Protein AF-A0A6I3UYV7-F1 (afdb_monomer_lite)

Sequence (259 aa):
SSFEKYGKNTEAEREAFKERINYVAKAQQTYLDFWSRLALPNVRDRLLKSQNMVPTPVWDNQTYNGSPVGRRGFDSKGNPIAPIRELYGPTWRHHDRDWRMGAMASIFPNPNNDDKVLFMVTDMISPFGISAFTHETTHVNDRMLYFGGHRHRQGTDVEAYAQGMLQTPDSSTTNGEYGALGINMAYHRPNDGNQWYNPDPDKLKTRDDIDRYMRNYNEAMMMLDYAEAEAVLPKVKGDNSKWFKKIDRETRRPMDRNK

Structure (mmCIF, N/CA/C/O backbone):
data_AF-A0A6I3UYV7-F1
#
_entry.id   AF-A0A6I3UYV7-F1
#
loop_
_atom_site.group_PDB
_atom_site.id
_atom_site.type_symbol
_atom_site.label_atom_id
_atom_site.label_alt_id
_atom_site.label_comp_id
_atom_site.label_asym_id
_atom_site.label_entity_id
_atom_site.label_seq_id
_atom_site.pdbx_PDB_ins_code
_atom_site.Cartn_x
_atom_site.Cartn_y
_atom_site.Cartn_z
_atom_site.occupancy
_atom_site.B_iso_or_equiv
_atom_site.auth_seq_id
_atom_site.auth_comp_id
_atom_site.auth_asym_id
_atom_site.auth_atom_id
_atom_site.pdbx_PDB_model_num
ATOM 1 N N . SER A 1 1 ? 9.790 -2.538 -12.931 1.00 91.06 1 SER A N 1
ATOM 2 C CA . SER A 1 1 ? 10.610 -1.313 -12.800 1.00 91.06 1 SER A CA 1
ATOM 3 C C . SER A 1 1 ? 11.931 -1.457 -13.565 1.00 91.06 1 SER A C 1
ATOM 5 O O . SER A 1 1 ? 12.108 -2.452 -14.266 1.00 91.06 1 SER A O 1
ATOM 7 N N . SER A 1 2 ? 12.836 -0.485 -13.469 1.00 94.31 2 SER A N 1
ATOM 8 C CA . SER A 1 2 ? 14.180 -0.490 -14.059 1.00 94.31 2 SER A CA 1
ATOM 9 C C . SER A 1 2 ? 15.164 0.268 -13.160 1.00 94.31 2 SER A C 1
ATOM 11 O O . SER A 1 2 ? 14.760 1.102 -12.350 1.00 94.31 2 SER A O 1
ATOM 13 N N . PHE A 1 3 ? 16.459 -0.027 -13.277 1.00 95.69 3 PHE A N 1
ATOM 14 C CA . PHE A 1 3 ? 17.498 0.647 -12.491 1.00 95.69 3 PHE A CA 1
ATOM 15 C C . PHE A 1 3 ? 17.688 2.106 -12.933 1.00 95.69 3 PHE A C 1
ATOM 17 O O . PHE A 1 3 ? 17.854 3.004 -12.108 1.00 95.69 3 PHE A O 1
ATOM 24 N N . GLU A 1 4 ? 17.583 2.344 -14.238 1.00 93.88 4 GLU A N 1
ATOM 25 C CA . GLU A 1 4 ? 17.734 3.632 -14.912 1.00 93.88 4 GLU A CA 1
ATOM 26 C C . GLU A 1 4 ? 16.707 4.653 -14.415 1.00 93.88 4 GLU A C 1
ATOM 28 O O . GLU A 1 4 ? 17.033 5.827 -14.243 1.00 93.88 4 GLU A O 1
ATOM 33 N N . LYS A 1 5 ? 15.481 4.207 -14.106 1.00 92.94 5 LYS A N 1
ATOM 34 C CA . LYS A 1 5 ? 14.442 5.052 -13.502 1.00 92.94 5 LYS A CA 1
ATOM 35 C C . LYS A 1 5 ? 14.907 5.688 -12.192 1.00 92.94 5 LYS A C 1
ATOM 37 O O . LYS A 1 5 ? 14.620 6.851 -11.926 1.00 92.94 5 LYS A O 1
ATOM 42 N N . TYR A 1 6 ? 15.646 4.930 -11.391 1.00 95.50 6 TYR A N 1
ATOM 43 C CA . TYR A 1 6 ? 16.175 5.367 -10.101 1.00 95.50 6 TYR A CA 1
ATOM 44 C C . TYR A 1 6 ? 17.586 5.961 -10.199 1.00 95.50 6 TYR A C 1
ATOM 46 O O . TYR A 1 6 ? 18.266 6.117 -9.180 1.00 95.50 6 TYR A O 1
ATOM 54 N N . GLY A 1 7 ? 18.046 6.266 -11.417 1.00 93.94 7 GLY A N 1
ATOM 55 C CA . GLY A 1 7 ? 19.372 6.816 -11.676 1.00 93.94 7 GLY A CA 1
ATOM 56 C C . GLY A 1 7 ? 20.516 5.851 -11.360 1.00 93.94 7 GLY A C 1
ATOM 57 O O . GLY A 1 7 ? 21.623 6.308 -11.106 1.00 93.94 7 GLY A O 1
ATOM 58 N N . LYS A 1 8 ? 20.264 4.534 -11.327 1.00 96.06 8 LYS A N 1
ATOM 59 C CA . LYS A 1 8 ? 21.276 3.507 -11.022 1.00 96.06 8 LYS A CA 1
ATOM 60 C C . LYS A 1 8 ? 21.904 3.003 -12.322 1.00 96.06 8 LYS A C 1
ATOM 62 O O . LYS A 1 8 ? 21.490 1.991 -12.891 1.00 96.06 8 LYS A O 1
ATOM 67 N N . ASN A 1 9 ? 22.869 3.762 -12.831 1.00 93.94 9 ASN A N 1
ATOM 68 C CA . ASN A 1 9 ? 23.417 3.572 -14.176 1.00 93.94 9 ASN A CA 1
ATOM 69 C C . ASN A 1 9 ? 24.727 2.774 -14.190 1.00 93.94 9 ASN A C 1
ATOM 71 O O . ASN A 1 9 ? 25.121 2.275 -15.240 1.00 93.94 9 ASN A O 1
ATOM 75 N N . THR A 1 10 ? 25.383 2.623 -13.041 1.00 97.06 10 THR A N 1
ATOM 76 C CA . THR A 1 10 ? 26.602 1.818 -12.888 1.00 97.06 10 THR A CA 1
ATOM 77 C C . THR A 1 10 ? 26.322 0.493 -12.184 1.00 97.06 10 THR A C 1
ATOM 79 O O . THR A 1 10 ? 25.359 0.369 -11.429 1.00 97.06 10 THR A O 1
ATOM 82 N N . GLU A 1 11 ? 27.192 -0.497 -12.382 1.00 97.38 11 GLU A N 1
ATOM 83 C CA . GLU A 1 11 ? 27.065 -1.800 -11.715 1.00 97.38 11 GLU A CA 1
ATOM 84 C C . GLU A 1 11 ? 27.080 -1.667 -10.186 1.00 97.38 11 GLU A C 1
ATOM 86 O O . GLU A 1 11 ? 26.226 -2.224 -9.503 1.00 97.38 11 GLU A O 1
ATOM 91 N N . ALA A 1 12 ? 27.981 -0.842 -9.643 1.00 98.00 12 ALA A N 1
ATOM 92 C CA . ALA A 1 12 ? 28.073 -0.608 -8.203 1.00 98.00 12 ALA A CA 1
ATOM 93 C C . ALA A 1 12 ? 26.783 0.005 -7.623 1.00 98.00 12 ALA A C 1
ATOM 95 O O . ALA A 1 12 ? 26.313 -0.419 -6.568 1.00 98.00 12 ALA A O 1
ATOM 96 N N . GLU A 1 13 ? 26.173 0.970 -8.322 1.00 97.88 13 GLU A N 1
ATOM 97 C CA . GLU A 1 13 ? 24.890 1.556 -7.913 1.00 97.88 13 GLU A CA 1
ATOM 98 C C . GLU A 1 13 ? 23.745 0.540 -7.960 1.00 97.88 13 GLU A C 1
ATOM 100 O O . GLU A 1 13 ? 22.857 0.579 -7.107 1.00 97.88 13 GLU A O 1
ATOM 105 N N . ARG A 1 14 ? 23.750 -0.357 -8.952 1.00 97.81 14 ARG A N 1
ATOM 106 C CA . ARG A 1 14 ? 22.741 -1.412 -9.105 1.00 97.81 14 ARG A CA 1
ATOM 107 C C . ARG A 1 14 ? 22.860 -2.451 -8.003 1.00 97.81 14 ARG A C 1
ATOM 109 O O . ARG A 1 14 ? 21.847 -2.762 -7.380 1.00 97.81 14 ARG A O 1
ATOM 116 N N . GLU A 1 15 ? 24.072 -2.926 -7.719 1.00 98.19 15 GLU A N 1
ATOM 117 C CA . GLU A 1 15 ? 24.328 -3.864 -6.623 1.00 98.19 15 GLU A CA 1
ATOM 118 C C . GLU A 1 15 ? 23.913 -3.277 -5.273 1.00 98.19 15 GLU A C 1
ATOM 120 O O . GLU A 1 15 ? 23.167 -3.918 -4.536 1.00 98.19 15 GLU A O 1
ATOM 125 N N . ALA A 1 16 ? 24.288 -2.027 -4.980 1.00 97.81 16 ALA A N 1
ATOM 126 C CA . ALA A 1 16 ? 23.859 -1.355 -3.754 1.00 97.81 16 ALA A CA 1
ATOM 127 C C . ALA A 1 16 ? 22.325 -1.211 -3.675 1.00 97.81 16 ALA A C 1
ATOM 129 O O . ALA A 1 16 ? 21.723 -1.369 -2.615 1.00 97.81 16 ALA A O 1
ATOM 130 N N . PHE A 1 17 ? 21.658 -0.953 -4.804 1.00 98.00 17 PHE A N 1
ATOM 131 C CA . PHE A 1 17 ? 20.203 -0.797 -4.838 1.00 98.00 17 PHE A CA 1
ATOM 132 C C . PHE A 1 17 ? 19.433 -2.114 -4.642 1.00 98.00 17 PHE A C 1
ATOM 134 O O . PHE A 1 17 ? 18.267 -2.080 -4.238 1.00 98.00 17 PHE A O 1
ATOM 141 N N . LYS A 1 18 ? 20.060 -3.280 -4.861 1.00 97.81 18 LYS A N 1
ATOM 142 C CA . LYS A 1 18 ? 19.415 -4.586 -4.635 1.00 97.81 18 LYS A CA 1
ATOM 143 C C . LYS A 1 18 ? 18.962 -4.784 -3.193 1.00 97.81 18 LYS A C 1
ATOM 145 O O . LYS A 1 18 ? 17.935 -5.422 -2.988 1.00 97.81 18 LYS A O 1
ATOM 150 N N . GLU A 1 19 ? 19.652 -4.212 -2.206 1.00 97.69 19 GLU A N 1
ATOM 151 C CA . GLU A 1 19 ? 19.208 -4.264 -0.806 1.00 97.69 19 GLU A CA 1
ATOM 152 C C . GLU A 1 19 ? 17.809 -3.654 -0.652 1.00 97.69 19 GLU A C 1
ATOM 154 O O . GLU A 1 19 ? 16.911 -4.251 -0.055 1.00 97.69 19 GLU A O 1
ATOM 159 N N . ARG A 1 20 ? 17.584 -2.497 -1.282 1.00 97.12 20 ARG A N 1
ATOM 160 C CA . ARG A 1 20 ? 16.284 -1.832 -1.254 1.00 97.12 20 ARG A CA 1
ATOM 161 C C . ARG A 1 20 ? 15.221 -2.622 -2.021 1.00 97.12 20 ARG A C 1
ATOM 163 O O . ARG A 1 20 ? 14.083 -2.696 -1.557 1.00 97.12 20 ARG A O 1
ATOM 170 N N . ILE A 1 21 ? 15.575 -3.224 -3.158 1.00 97.56 21 ILE A N 1
ATOM 171 C CA . ILE A 1 21 ? 14.672 -4.120 -3.900 1.00 97.56 21 ILE A CA 1
ATOM 172 C C . ILE A 1 21 ? 14.261 -5.303 -3.017 1.00 97.56 21 ILE A C 1
ATOM 174 O O . ILE A 1 21 ? 13.070 -5.585 -2.902 1.00 97.56 21 ILE A O 1
ATOM 178 N N . ASN A 1 22 ? 15.219 -5.946 -2.347 1.00 97.62 22 ASN A N 1
ATOM 179 C CA . ASN A 1 22 ? 14.968 -7.074 -1.454 1.00 97.62 22 ASN A CA 1
ATOM 180 C C . ASN A 1 22 ? 14.079 -6.677 -0.274 1.00 97.62 22 ASN A C 1
ATOM 182 O O . ASN A 1 22 ? 13.156 -7.414 0.061 1.00 97.62 22 ASN A O 1
ATOM 186 N N . TYR A 1 23 ? 14.304 -5.502 0.320 1.00 97.25 23 TYR A N 1
ATOM 187 C CA . TYR A 1 23 ? 13.449 -4.976 1.383 1.00 97.25 23 TYR A CA 1
ATOM 188 C C . TYR A 1 23 ? 11.994 -4.808 0.924 1.00 97.25 23 TYR A C 1
ATOM 190 O O . TYR A 1 23 ? 11.074 -5.281 1.589 1.00 97.25 23 TYR A O 1
ATOM 198 N N . VAL A 1 24 ? 11.773 -4.170 -0.231 1.00 96.88 24 VAL A N 1
ATOM 199 C CA . VAL A 1 24 ? 10.419 -3.946 -0.766 1.00 96.88 24 VAL A CA 1
ATOM 200 C C . VAL A 1 24 ? 9.759 -5.269 -1.141 1.00 96.88 24 VAL A C 1
ATOM 202 O O . VAL A 1 24 ? 8.613 -5.500 -0.765 1.00 96.88 24 VAL A O 1
ATOM 205 N N . ALA A 1 25 ? 10.485 -6.165 -1.813 1.00 95.38 25 ALA A N 1
ATOM 206 C CA . ALA A 1 25 ? 9.990 -7.495 -2.154 1.00 95.38 25 ALA A CA 1
ATOM 207 C C . ALA A 1 25 ? 9.611 -8.291 -0.898 1.00 95.38 25 ALA A C 1
ATOM 209 O O . ALA A 1 25 ? 8.565 -8.940 -0.871 1.00 95.38 25 ALA A O 1
ATOM 210 N N . LYS A 1 26 ? 10.417 -8.200 0.168 1.00 96.81 26 LYS A N 1
ATOM 211 C CA . LYS A 1 26 ? 10.115 -8.859 1.436 1.00 96.81 26 LYS A CA 1
ATOM 212 C C . LYS A 1 26 ? 8.870 -8.275 2.097 1.00 96.81 26 LYS A C 1
ATOM 214 O O . LYS A 1 26 ? 8.031 -9.048 2.537 1.00 96.81 26 LYS A O 1
ATOM 219 N N . ALA A 1 27 ? 8.701 -6.954 2.104 1.00 96.94 27 ALA A N 1
ATOM 220 C CA . ALA A 1 27 ? 7.503 -6.317 2.652 1.00 96.94 27 ALA A CA 1
ATOM 221 C C . ALA A 1 27 ? 6.226 -6.712 1.885 1.00 96.94 27 ALA A C 1
ATOM 223 O O . ALA A 1 27 ? 5.200 -7.026 2.489 1.00 96.94 27 ALA A O 1
ATOM 224 N N . GLN A 1 28 ? 6.296 -6.764 0.549 1.00 94.50 28 GLN A N 1
ATOM 225 C CA . GLN A 1 28 ? 5.195 -7.242 -0.296 1.00 94.50 28 GLN A CA 1
ATOM 226 C C . GLN A 1 28 ? 4.873 -8.718 -0.025 1.00 94.50 28 GLN A C 1
ATOM 228 O O . GLN A 1 28 ? 3.704 -9.078 0.106 1.00 94.50 28 GLN A O 1
ATOM 233 N N . GLN A 1 29 ? 5.897 -9.566 0.113 1.00 93.75 29 GLN A N 1
ATOM 234 C CA . GLN A 1 29 ? 5.724 -10.965 0.503 1.00 93.75 29 GLN A CA 1
ATOM 235 C C . GLN A 1 29 ? 5.070 -11.079 1.884 1.00 93.75 29 GLN A C 1
ATOM 237 O O . GLN A 1 29 ? 4.095 -11.807 2.024 1.00 93.75 29 GLN A O 1
ATOM 242 N N . THR A 1 30 ? 5.559 -10.341 2.882 1.00 96.19 30 THR A N 1
ATOM 243 C CA . THR A 1 30 ? 5.017 -10.349 4.247 1.00 96.19 30 THR A CA 1
ATOM 244 C C . THR A 1 30 ? 3.534 -9.975 4.265 1.00 96.19 30 THR A C 1
ATOM 246 O O . THR A 1 30 ? 2.767 -10.618 4.979 1.00 96.19 30 THR A O 1
ATOM 249 N N . TYR A 1 31 ? 3.101 -9.031 3.424 1.00 94.81 31 TYR A N 1
ATOM 250 C CA . TYR A 1 31 ? 1.682 -8.704 3.251 1.00 94.81 31 TYR A CA 1
ATOM 251 C C . TYR A 1 31 ? 0.857 -9.874 2.700 1.00 94.81 31 TYR A C 1
ATOM 2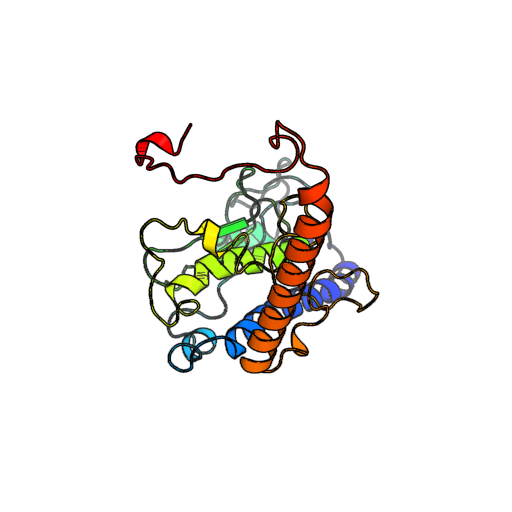53 O O . TYR A 1 31 ? -0.204 -10.195 3.239 1.00 94.81 31 TYR A O 1
ATOM 261 N N . LEU A 1 32 ? 1.336 -10.547 1.651 1.00 91.62 32 LEU A N 1
ATOM 262 C CA . LEU A 1 32 ? 0.644 -11.716 1.099 1.00 91.62 32 LEU A CA 1
ATOM 263 C C . LEU A 1 32 ? 0.625 -12.875 2.109 1.00 91.62 32 LEU A C 1
ATOM 265 O O . LEU A 1 32 ? -0.413 -13.501 2.316 1.00 91.62 32 LEU A O 1
ATOM 269 N N . ASP A 1 33 ? 1.729 -13.111 2.814 1.00 92.31 33 ASP A N 1
ATOM 270 C CA . ASP A 1 33 ? 1.811 -14.115 3.875 1.00 92.31 33 ASP A CA 1
ATOM 271 C C . ASP A 1 33 ? 0.834 -13.796 5.015 1.00 92.31 33 ASP A C 1
ATOM 273 O O . ASP A 1 33 ? 0.159 -14.698 5.516 1.00 92.31 33 ASP A O 1
ATOM 277 N N . PHE A 1 34 ? 0.696 -12.524 5.398 1.00 94.75 34 PHE A N 1
ATOM 278 C CA . PHE A 1 34 ? -0.289 -12.074 6.381 1.00 94.75 34 PHE A CA 1
ATOM 279 C C . PHE A 1 34 ? -1.714 -12.437 5.950 1.00 94.75 34 PHE A C 1
ATOM 281 O O . PHE A 1 34 ? -2.468 -13.049 6.713 1.00 94.75 34 PHE A O 1
ATOM 288 N N . TRP A 1 35 ? -2.065 -12.155 4.695 1.00 91.69 35 TRP A N 1
ATOM 289 C CA . TRP A 1 35 ? -3.360 -12.540 4.140 1.00 91.69 35 TRP A CA 1
ATOM 290 C C . TRP A 1 35 ? -3.551 -14.047 4.040 1.00 91.69 35 TRP A C 1
ATOM 292 O O . TRP A 1 35 ? -4.664 -14.524 4.253 1.00 91.69 35 TRP A O 1
ATOM 302 N N . SER A 1 36 ? -2.494 -14.822 3.798 1.00 89.88 36 SER A N 1
ATOM 303 C CA . SER A 1 36 ? -2.582 -16.285 3.815 1.00 89.88 36 SER A CA 1
ATOM 304 C C . SER A 1 36 ? -3.015 -16.817 5.191 1.00 89.88 36 SER A C 1
ATOM 306 O O . SER A 1 36 ? -3.817 -17.752 5.266 1.00 89.88 36 SER A O 1
ATOM 308 N N . ARG A 1 37 ? -2.554 -16.181 6.281 1.00 92.31 37 ARG A N 1
ATOM 309 C CA . ARG A 1 37 ? -2.927 -16.519 7.665 1.00 92.31 37 ARG A CA 1
ATOM 310 C C . ARG A 1 37 ? -4.380 -16.149 7.960 1.00 92.31 37 ARG A C 1
ATOM 312 O O . ARG A 1 37 ? -5.092 -16.930 8.595 1.00 92.31 37 ARG A O 1
ATOM 319 N N . LEU A 1 38 ? -4.818 -14.988 7.470 1.00 91.81 38 LEU A N 1
ATOM 320 C CA . LEU A 1 38 ? -6.160 -14.449 7.694 1.00 91.81 38 LEU A CA 1
ATOM 321 C C . LEU A 1 38 ? -7.241 -15.131 6.836 1.00 91.81 38 LEU A C 1
ATOM 323 O O . LEU A 1 38 ? -8.370 -15.313 7.295 1.00 91.81 38 LEU A O 1
ATOM 327 N N . ALA A 1 39 ? -6.901 -15.527 5.607 1.00 90.06 39 ALA A N 1
ATOM 328 C CA . ALA A 1 39 ? -7.837 -16.080 4.637 1.00 90.06 39 ALA A CA 1
ATOM 329 C C . ALA A 1 39 ? -8.514 -17.361 5.142 1.00 90.06 39 ALA A C 1
ATOM 331 O O . ALA A 1 39 ? -7.881 -18.242 5.744 1.00 90.06 39 ALA A O 1
ATOM 332 N N . LEU A 1 40 ? -9.810 -17.479 4.834 1.00 91.19 40 LEU A N 1
ATOM 333 C CA . LEU A 1 40 ? -10.601 -18.665 5.145 1.00 91.19 40 LEU A CA 1
ATOM 334 C C . LEU A 1 40 ? -10.069 -19.893 4.381 1.00 91.19 40 LEU A C 1
ATOM 336 O O . LEU A 1 40 ? -9.650 -19.755 3.226 1.00 91.19 40 LEU A O 1
ATOM 340 N N . PRO A 1 41 ? -10.130 -21.107 4.967 1.00 90.50 41 PRO A N 1
ATOM 341 C CA . PRO A 1 41 ? -9.592 -22.315 4.337 1.00 90.50 41 PRO A CA 1
ATOM 342 C C . PRO A 1 41 ? -10.129 -22.587 2.924 1.00 90.50 41 PRO A C 1
ATOM 344 O O . PRO A 1 41 ? -9.389 -23.051 2.066 1.00 90.50 41 PRO A O 1
ATOM 347 N N . ASN A 1 42 ? -11.394 -22.248 2.655 1.00 88.94 42 ASN A N 1
ATOM 348 C CA . ASN A 1 42 ? -12.052 -22.467 1.362 1.00 88.94 42 ASN A CA 1
ATOM 349 C C . ASN A 1 42 ? -11.524 -21.574 0.221 1.00 88.94 42 ASN A C 1
ATOM 351 O O . ASN A 1 42 ? -11.781 -21.869 -0.946 1.00 88.94 42 ASN A O 1
ATOM 355 N N . VAL A 1 43 ? -10.823 -20.478 0.533 1.00 88.00 43 VAL A N 1
ATOM 356 C CA . VAL A 1 43 ? -10.288 -19.534 -0.466 1.00 88.00 43 VAL A CA 1
ATOM 357 C C . VAL A 1 43 ? -8.790 -19.288 -0.346 1.00 88.00 43 VAL A C 1
ATOM 359 O O . VAL A 1 43 ? -8.212 -18.727 -1.272 1.00 88.00 43 VAL A O 1
ATOM 362 N N . ARG A 1 44 ? -8.147 -19.724 0.743 1.00 87.69 44 ARG A N 1
ATOM 363 C CA . ARG A 1 44 ? -6.707 -19.547 0.986 1.00 87.69 44 ARG A CA 1
ATOM 364 C C . ARG A 1 44 ? -5.852 -20.033 -0.181 1.00 87.69 44 ARG A C 1
ATOM 366 O O . ARG A 1 44 ? -4.936 -19.337 -0.604 1.00 87.69 44 ARG A O 1
ATOM 373 N N . ASP A 1 45 ? -6.204 -21.180 -0.751 1.00 84.69 45 ASP A N 1
ATOM 374 C CA . ASP A 1 45 ? -5.499 -21.750 -1.897 1.00 84.69 45 ASP A CA 1
ATOM 375 C C . ASP A 1 45 ? -5.525 -20.849 -3.136 1.00 84.69 45 ASP A C 1
ATOM 377 O O . ASP A 1 45 ? -4.640 -20.975 -3.967 1.00 84.69 45 ASP A O 1
ATOM 381 N N . ARG A 1 46 ? -6.474 -19.915 -3.272 1.00 81.69 46 ARG A N 1
ATOM 382 C CA . ARG A 1 46 ? -6.517 -18.969 -4.404 1.00 81.69 46 ARG A CA 1
ATOM 383 C C . ARG A 1 46 ? -5.406 -17.922 -4.343 1.00 81.69 46 ARG A C 1
ATOM 385 O O . ARG A 1 46 ? -5.084 -17.343 -5.369 1.00 81.69 46 ARG A O 1
ATOM 392 N N . LEU A 1 47 ? -4.844 -17.680 -3.156 1.00 77.88 47 LEU A N 1
ATOM 393 C CA . LEU A 1 47 ? -3.670 -16.825 -2.973 1.00 77.88 47 LEU A CA 1
ATOM 394 C C . LEU A 1 47 ? -2.373 -17.559 -3.349 1.00 77.88 47 LEU A C 1
ATOM 396 O O . LEU A 1 47 ? -1.399 -16.935 -3.747 1.00 77.88 47 LEU A O 1
ATOM 400 N N . LEU A 1 48 ? -2.355 -18.887 -3.187 1.00 68.31 48 LEU A N 1
ATOM 401 C CA . LEU A 1 48 ? -1.158 -19.723 -3.343 1.00 68.31 48 LEU A CA 1
ATOM 402 C C . LEU A 1 48 ? -1.113 -20.473 -4.680 1.00 68.31 48 LEU A C 1
ATOM 404 O O . LEU A 1 48 ? -0.041 -20.838 -5.155 1.00 68.31 48 LEU A O 1
ATOM 408 N N . LYS A 1 49 ? -2.274 -20.741 -5.277 1.00 60.31 49 LYS A N 1
ATOM 409 C CA . LYS A 1 49 ? -2.432 -21.461 -6.537 1.00 60.31 49 LYS A CA 1
ATOM 410 C C . LYS A 1 49 ? -2.871 -20.472 -7.602 1.00 60.31 49 LYS A C 1
ATOM 412 O O . LYS A 1 49 ? -3.901 -19.815 -7.469 1.00 60.31 49 LYS A O 1
ATOM 417 N N . SER A 1 50 ? -2.123 -20.454 -8.698 1.00 56.81 50 SER A N 1
ATOM 418 C CA . SER A 1 50 ? -2.287 -19.596 -9.873 1.00 56.81 50 SER A CA 1
ATOM 419 C C . SER A 1 50 ? -3.562 -19.856 -10.690 1.00 56.81 50 SER A C 1
ATOM 421 O O . SER A 1 50 ? -3.568 -19.608 -11.891 1.00 56.81 50 SER A O 1
ATOM 423 N N . GLN A 1 51 ? -4.649 -20.350 -10.079 1.00 54.94 51 GLN A N 1
ATOM 424 C CA . GLN A 1 51 ? -5.871 -20.703 -10.810 1.00 54.94 51 GLN A CA 1
ATOM 425 C C . GLN A 1 51 ? -6.396 -19.540 -11.651 1.00 54.94 51 GLN A C 1
ATOM 427 O O . GLN A 1 51 ? -6.950 -19.794 -12.711 1.00 54.94 51 GLN A O 1
ATOM 432 N N . ASN A 1 52 ? -6.172 -18.299 -11.204 1.00 58.72 52 ASN A N 1
ATOM 433 C CA . ASN A 1 52 ? -6.353 -17.114 -12.039 1.00 58.72 52 ASN A CA 1
ATOM 434 C C . ASN A 1 52 ? -5.234 -16.072 -11.901 1.00 58.72 52 ASN A C 1
ATOM 436 O O . ASN A 1 52 ? -5.177 -15.215 -12.758 1.00 58.72 52 ASN A O 1
ATOM 440 N N . MET A 1 53 ? -4.371 -16.112 -10.873 1.00 63.84 53 MET A N 1
ATOM 441 C CA . MET A 1 53 ? -3.199 -15.231 -10.705 1.00 63.84 53 MET A CA 1
ATOM 442 C C . MET A 1 53 ? -2.353 -15.680 -9.502 1.00 63.84 53 MET A C 1
ATOM 444 O O . MET A 1 53 ? -2.922 -16.061 -8.489 1.00 63.84 53 MET A O 1
ATOM 448 N N . VAL A 1 54 ? -1.021 -15.639 -9.633 1.00 57.44 54 VAL A N 1
ATOM 449 C CA . VAL A 1 54 ? 0.021 -15.223 -8.661 1.00 57.44 54 VAL A CA 1
ATOM 450 C C . VAL A 1 54 ? 1.377 -15.497 -9.335 1.00 57.44 54 VAL A C 1
ATOM 452 O O . VAL A 1 54 ? 1.571 -16.602 -9.850 1.00 57.44 54 VAL A O 1
ATOM 455 N N . PRO A 1 55 ? 2.320 -14.534 -9.326 1.00 66.56 55 PRO A N 1
ATOM 456 C CA . PRO A 1 55 ? 2.185 -13.185 -8.769 1.00 66.56 55 PRO A CA 1
ATOM 457 C C . PRO A 1 55 ? 1.495 -12.209 -9.739 1.00 66.56 55 PRO A C 1
ATOM 459 O O . PRO A 1 55 ? 1.835 -12.158 -10.921 1.00 66.56 55 PRO A O 1
ATOM 462 N N . THR A 1 56 ? 0.540 -11.422 -9.223 1.00 81.56 56 THR A N 1
ATOM 463 C CA . THR A 1 56 ? -0.050 -10.270 -9.927 1.00 81.56 56 THR A CA 1
ATOM 464 C C . THR A 1 56 ? 1.075 -9.340 -10.376 1.00 81.56 56 THR A C 1
ATOM 466 O O . THR A 1 56 ? 1.874 -8.920 -9.533 1.00 81.56 5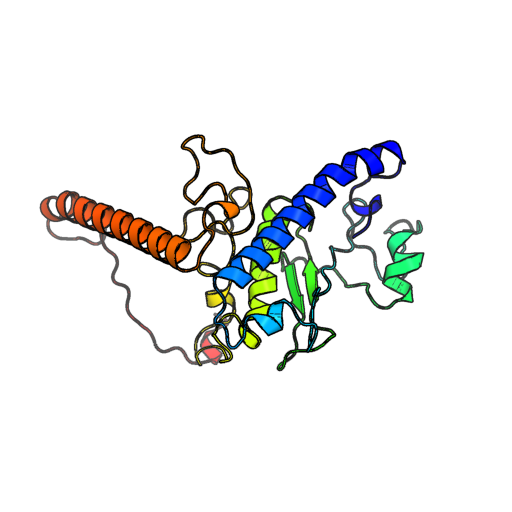6 THR A O 1
ATOM 469 N N . PRO A 1 57 ? 1.178 -9.001 -11.671 1.00 88.50 57 PRO A N 1
ATOM 470 C CA . PRO A 1 57 ? 2.226 -8.110 -12.138 1.00 88.50 57 PRO A CA 1
ATOM 471 C C . PRO A 1 57 ? 2.156 -6.741 -11.452 1.00 88.50 57 PRO A C 1
ATOM 473 O O . PRO A 1 57 ? 1.099 -6.108 -11.412 1.00 88.50 57 PRO A O 1
ATOM 476 N N . VAL A 1 58 ? 3.302 -6.278 -10.950 1.00 92.56 58 VAL A N 1
ATOM 477 C CA . VAL A 1 58 ? 3.470 -4.946 -10.358 1.00 92.56 58 VAL A CA 1
ATOM 478 C C . VAL A 1 58 ? 4.380 -4.128 -11.263 1.00 92.56 58 VAL A C 1
ATOM 480 O O . VAL A 1 58 ? 5.569 -4.424 -11.417 1.00 92.56 58 VAL A O 1
ATOM 483 N N . TRP A 1 59 ? 3.820 -3.096 -11.883 1.00 93.69 59 TRP A N 1
ATOM 484 C CA . TRP A 1 59 ? 4.528 -2.251 -12.833 1.00 93.69 59 TRP A CA 1
ATOM 485 C C . TRP A 1 59 ? 4.758 -0.871 -12.240 1.00 93.69 59 TRP A C 1
ATOM 487 O O . TRP A 1 59 ? 3.833 -0.197 -11.803 1.00 93.69 59 TRP A O 1
ATOM 497 N N . ASP A 1 60 ? 6.017 -0.453 -12.235 1.00 95.25 60 ASP A N 1
ATOM 498 C CA . ASP A 1 60 ? 6.416 0.857 -11.732 1.00 95.25 60 ASP A CA 1
ATOM 499 C C . ASP A 1 60 ? 6.163 1.949 -12.778 1.00 95.25 60 ASP A C 1
ATOM 501 O O . ASP A 1 60 ? 6.091 1.649 -13.972 1.00 95.25 60 ASP A O 1
ATOM 505 N N . ASN A 1 61 ? 6.063 3.206 -12.352 1.00 93.75 61 ASN A N 1
ATOM 506 C CA . ASN A 1 61 ? 5.796 4.305 -13.273 1.00 93.75 61 ASN A CA 1
ATOM 507 C C . ASN A 1 61 ? 6.925 4.478 -14.308 1.00 93.75 61 ASN A C 1
ATOM 509 O O . ASN A 1 61 ? 8.084 4.161 -14.049 1.00 93.75 61 ASN A O 1
ATOM 513 N N . GLN A 1 62 ? 6.597 5.000 -15.492 1.00 92.50 62 GLN A N 1
ATOM 514 C CA . GLN A 1 62 ? 7.547 5.161 -16.602 1.00 92.50 62 GLN A CA 1
ATOM 515 C C . GLN A 1 62 ? 8.175 6.565 -16.633 1.00 92.50 62 GLN A C 1
ATOM 517 O O . GLN A 1 62 ? 8.364 7.156 -17.699 1.00 92.50 62 GLN A O 1
ATOM 522 N N . THR A 1 63 ? 8.474 7.121 -15.454 1.00 92.69 63 THR A N 1
ATOM 523 C CA . THR A 1 63 ? 9.155 8.415 -15.308 1.00 92.69 63 THR A CA 1
ATOM 524 C C . THR A 1 63 ? 10.659 8.195 -15.207 1.00 92.69 63 THR A C 1
ATOM 526 O O . THR A 1 63 ? 11.127 7.519 -14.298 1.00 92.69 63 THR A O 1
ATOM 529 N N . TYR A 1 64 ? 11.423 8.793 -16.117 1.00 92.81 64 TYR A N 1
ATOM 530 C CA . TYR A 1 64 ? 12.884 8.725 -16.144 1.00 92.81 64 TYR A CA 1
ATOM 531 C C . TYR A 1 64 ? 13.431 10.149 -16.113 1.00 92.81 64 TYR A C 1
ATOM 533 O O . TYR A 1 64 ? 12.940 11.020 -16.832 1.00 92.81 64 TYR A O 1
ATOM 541 N N . ASN A 1 65 ? 14.426 10.411 -15.260 1.00 87.38 65 ASN A N 1
ATOM 542 C CA . ASN A 1 65 ? 15.006 11.750 -15.084 1.00 87.38 65 ASN A CA 1
ATOM 543 C C . ASN A 1 65 ? 13.939 12.841 -14.835 1.00 87.38 65 ASN A C 1
ATOM 545 O O . ASN A 1 65 ? 14.000 13.937 -15.390 1.00 87.38 65 ASN A O 1
ATOM 549 N N . GLY A 1 66 ? 12.912 12.512 -14.042 1.00 86.44 66 GLY A N 1
ATOM 550 C CA . GLY A 1 66 ? 11.815 13.420 -13.684 1.00 86.44 66 GLY A CA 1
ATOM 551 C C . GLY A 1 66 ? 10.749 13.640 -14.766 1.00 86.44 66 GLY A C 1
ATOM 552 O O . GLY A 1 66 ? 9.767 14.330 -14.503 1.00 86.44 66 GLY A O 1
ATOM 553 N N . SER A 1 67 ? 10.892 13.043 -15.954 1.00 89.81 67 SER A N 1
ATOM 554 C CA . SER A 1 67 ? 9.940 13.197 -17.063 1.00 89.81 67 SER A CA 1
ATOM 555 C C . SER A 1 67 ? 9.290 11.865 -17.449 1.00 89.81 67 SER A C 1
ATOM 557 O O . SER A 1 67 ? 9.983 10.847 -17.501 1.00 89.81 67 SER A O 1
ATOM 559 N N . PRO A 1 68 ? 7.973 11.826 -17.727 1.00 92.12 68 PRO A N 1
ATOM 560 C CA . PRO A 1 68 ? 7.336 10.628 -18.260 1.00 92.12 68 PRO A CA 1
ATOM 561 C C . PRO A 1 68 ? 7.892 10.321 -19.652 1.00 92.12 68 PRO A C 1
ATOM 563 O O . PRO A 1 68 ? 8.066 11.220 -20.477 1.00 92.12 68 PRO A O 1
ATOM 566 N N . VAL A 1 69 ? 8.163 9.047 -19.916 1.00 94.88 69 VAL A N 1
ATOM 567 C CA . VAL A 1 69 ? 8.696 8.588 -21.198 1.00 94.88 69 VAL A CA 1
ATOM 568 C C . VAL A 1 69 ? 7.641 7.746 -21.894 1.00 94.88 69 VAL A C 1
ATOM 570 O O . VAL A 1 69 ? 7.146 6.761 -21.346 1.00 94.88 69 VAL A O 1
ATOM 573 N N . GLY A 1 70 ? 7.292 8.140 -23.118 1.00 94.44 70 GLY A N 1
ATOM 574 C CA . GLY A 1 70 ? 6.299 7.434 -23.919 1.00 94.44 70 GLY A CA 1
ATOM 575 C C . GLY A 1 70 ? 6.800 6.076 -24.410 1.00 94.44 70 GLY A C 1
ATOM 576 O O . GLY A 1 70 ? 8.000 5.804 -24.458 1.00 94.44 70 GLY A O 1
ATOM 577 N N . ARG A 1 71 ? 5.872 5.238 -24.873 1.00 95.56 71 ARG A N 1
ATOM 578 C CA . ARG A 1 71 ? 6.127 3.846 -25.276 1.00 95.56 71 ARG A CA 1
ATOM 579 C C . ARG A 1 71 ? 7.250 3.640 -26.303 1.00 95.56 71 ARG A C 1
ATOM 581 O O . ARG A 1 71 ? 7.864 2.578 -26.335 1.00 95.56 71 ARG A O 1
ATOM 588 N N . ARG A 1 72 ? 7.528 4.637 -27.152 1.00 94.94 72 ARG A N 1
ATOM 589 C CA . ARG A 1 72 ? 8.635 4.584 -28.129 1.00 94.94 72 ARG A CA 1
ATOM 590 C C . ARG A 1 72 ? 10.023 4.607 -27.470 1.00 94.94 72 ARG A C 1
ATOM 592 O O . ARG A 1 72 ? 11.002 4.291 -28.141 1.00 94.94 72 ARG A O 1
ATOM 599 N N . GLY A 1 73 ? 10.100 4.954 -26.184 1.00 95.25 73 GLY A N 1
ATOM 600 C CA . GLY A 1 73 ? 11.313 4.876 -25.376 1.00 95.25 73 GLY A CA 1
ATOM 601 C C . GLY A 1 73 ? 12.323 5.973 -25.678 1.00 95.25 73 GLY A C 1
ATOM 602 O O . GLY A 1 73 ? 13.514 5.687 -25.740 1.00 95.25 73 GLY A O 1
ATOM 603 N N . PHE A 1 74 ? 11.855 7.203 -25.883 1.00 95.06 74 PHE A N 1
ATOM 604 C CA . PHE A 1 74 ? 12.709 8.379 -26.034 1.00 95.06 74 PHE A CA 1
ATOM 605 C C . PHE A 1 74 ? 12.311 9.445 -25.019 1.00 95.06 74 PHE A C 1
ATOM 607 O O . PHE A 1 74 ? 11.119 9.709 -24.847 1.00 95.06 74 PHE A O 1
ATOM 614 N N . ASP A 1 75 ? 13.299 10.037 -24.352 1.00 91.38 75 ASP A N 1
ATOM 615 C CA . ASP A 1 75 ? 13.078 11.176 -23.463 1.00 91.38 75 ASP A CA 1
ATOM 616 C C . ASP A 1 75 ? 12.699 12.450 -24.249 1.00 91.38 75 ASP A C 1
ATOM 618 O O . ASP A 1 75 ? 12.646 12.467 -25.483 1.00 91.38 75 ASP A O 1
ATOM 622 N N . SER A 1 76 ? 12.448 13.550 -23.534 1.00 87.50 76 SER A N 1
ATOM 623 C CA . SER A 1 76 ? 12.075 14.840 -24.134 1.00 87.50 76 SER A CA 1
ATOM 624 C C . SER A 1 76 ? 13.156 15.462 -25.026 1.00 87.50 76 SER A C 1
ATOM 626 O O . SER A 1 76 ? 12.857 16.378 -25.790 1.00 87.50 76 SER A O 1
ATOM 628 N N . LYS A 1 77 ? 14.399 14.973 -24.955 1.00 90.69 77 LYS A N 1
ATOM 629 C CA . LYS A 1 77 ? 15.536 15.405 -25.778 1.00 90.69 77 LYS A CA 1
ATOM 630 C C . LYS A 1 77 ? 15.815 14.444 -26.939 1.00 90.69 77 LYS A C 1
ATOM 632 O O . LYS A 1 77 ? 16.743 14.681 -27.706 1.00 90.69 77 LYS A O 1
ATOM 637 N N . GLY A 1 78 ? 15.028 13.377 -27.081 1.00 92.38 78 GLY A N 1
ATOM 638 C CA . GLY A 1 78 ? 15.222 12.355 -28.106 1.00 92.38 78 GLY A CA 1
ATOM 639 C C . GLY A 1 78 ? 16.277 11.303 -27.757 1.00 92.38 78 GLY A C 1
ATOM 640 O O . GLY A 1 78 ? 16.637 10.510 -28.626 1.00 92.38 78 GLY A O 1
ATOM 641 N N . ASN A 1 79 ? 16.764 11.247 -26.513 1.00 93.69 79 ASN A N 1
ATOM 642 C CA . ASN A 1 79 ? 17.687 10.194 -26.097 1.00 93.69 79 ASN A CA 1
ATOM 643 C C . ASN A 1 79 ? 16.926 8.887 -25.843 1.00 93.69 79 ASN A C 1
ATOM 645 O O . ASN A 1 79 ? 15.846 8.911 -25.243 1.00 93.69 79 ASN A O 1
ATOM 649 N N . PRO A 1 80 ? 17.473 7.735 -26.259 1.00 94.94 80 PRO A N 1
ATOM 650 C CA . PRO A 1 80 ? 16.848 6.444 -26.018 1.00 94.94 80 PRO A CA 1
ATOM 651 C C . PRO A 1 80 ? 16.865 6.070 -24.528 1.00 94.94 80 PRO A C 1
ATOM 653 O O . PRO A 1 80 ? 17.880 6.201 -23.851 1.00 94.94 80 PRO A O 1
ATOM 656 N N . ILE A 1 81 ? 15.752 5.517 -24.043 1.00 95.81 81 ILE A N 1
ATOM 657 C CA . ILE A 1 81 ? 15.607 4.935 -22.704 1.00 95.81 81 ILE A CA 1
ATOM 658 C C . ILE A 1 81 ? 15.525 3.415 -22.849 1.00 95.81 81 ILE A C 1
ATOM 660 O O . ILE A 1 81 ? 14.481 2.872 -23.228 1.00 95.81 81 ILE A O 1
ATOM 664 N N . ALA A 1 82 ? 16.643 2.737 -22.568 1.00 95.19 82 ALA A N 1
ATOM 665 C CA . ALA A 1 82 ? 16.832 1.308 -22.833 1.00 95.19 82 ALA A CA 1
ATOM 666 C C . ALA A 1 82 ? 15.718 0.415 -22.250 1.00 95.19 82 ALA A C 1
ATOM 668 O O . ALA A 1 82 ? 15.110 -0.320 -23.031 1.00 95.19 82 ALA A O 1
ATOM 669 N N . PRO A 1 83 ? 15.303 0.539 -20.968 1.00 95.38 83 PRO A N 1
ATOM 670 C CA . PRO A 1 83 ? 14.247 -0.320 -20.423 1.00 95.38 83 PRO A CA 1
ATOM 671 C C . PRO A 1 83 ? 12.923 -0.239 -21.189 1.00 95.38 83 PRO A C 1
ATOM 673 O O . PRO A 1 83 ? 12.229 -1.244 -21.353 1.00 95.38 83 PRO A O 1
ATOM 676 N N . ILE A 1 84 ? 12.559 0.945 -21.691 1.00 96.25 84 ILE A N 1
ATOM 677 C CA . ILE A 1 84 ? 11.340 1.096 -22.492 1.00 96.25 84 ILE A CA 1
ATOM 678 C C . ILE A 1 84 ? 11.555 0.561 -23.903 1.00 96.25 84 ILE A C 1
ATOM 680 O O . ILE A 1 84 ? 10.688 -0.145 -24.413 1.00 96.25 84 ILE A O 1
ATOM 684 N N . ARG A 1 85 ? 12.691 0.862 -24.535 1.00 96.38 85 ARG A N 1
ATOM 685 C CA . ARG A 1 85 ? 12.975 0.414 -25.904 1.00 96.38 85 ARG A CA 1
ATOM 686 C C . ARG A 1 85 ? 13.119 -1.096 -26.037 1.00 96.38 85 ARG A C 1
ATOM 688 O O . ARG A 1 85 ? 12.785 -1.627 -27.091 1.00 96.38 85 ARG A O 1
ATOM 695 N N . GLU A 1 86 ? 13.625 -1.755 -25.006 1.00 95.19 86 GLU A N 1
ATOM 696 C CA . GLU A 1 86 ? 14.027 -3.161 -25.065 1.00 95.19 86 GLU A CA 1
ATOM 697 C C . GLU A 1 86 ? 12.997 -4.087 -24.416 1.00 95.19 86 GLU A C 1
ATOM 699 O O . GLU A 1 86 ? 12.816 -5.210 -24.880 1.00 95.19 86 GLU A O 1
ATOM 704 N N . LEU A 1 87 ? 12.270 -3.613 -23.396 1.00 94.50 87 LEU A N 1
ATOM 705 C CA . LEU A 1 87 ? 11.293 -4.421 -22.667 1.00 94.50 87 LEU A CA 1
ATOM 706 C C . LEU A 1 87 ? 9.881 -3.840 -22.764 1.00 94.50 87 LEU A C 1
ATOM 708 O O . LEU A 1 87 ? 9.029 -4.413 -23.443 1.00 94.50 87 LEU A O 1
ATOM 712 N N . TYR A 1 88 ? 9.597 -2.717 -22.100 1.00 94.62 88 TYR A N 1
ATOM 713 C CA . TYR A 1 88 ? 8.209 -2.275 -21.883 1.00 94.62 88 TYR A CA 1
ATOM 714 C C . TYR A 1 88 ? 7.470 -1.909 -23.176 1.00 94.62 88 TYR A C 1
ATOM 716 O O . TYR A 1 88 ? 6.301 -2.258 -23.354 1.00 94.62 88 TYR A O 1
ATOM 724 N N . GLY A 1 89 ? 8.144 -1.220 -24.094 1.00 95.31 89 GLY A N 1
ATOM 725 C CA . GLY A 1 89 ? 7.582 -0.788 -25.368 1.00 95.31 89 GLY A CA 1
ATOM 726 C C . GLY A 1 89 ? 7.237 -1.960 -26.291 1.00 95.31 89 GLY A C 1
ATOM 727 O O . GLY A 1 89 ? 6.059 -2.101 -26.654 1.00 95.31 89 GLY A O 1
ATOM 728 N N . PRO A 1 90 ? 8.214 -2.817 -26.652 1.00 96.12 90 PRO A N 1
ATOM 729 C CA . PRO A 1 90 ? 7.994 -3.966 -27.531 1.00 96.12 90 PRO A CA 1
ATOM 730 C C . PRO A 1 90 ? 7.012 -4.997 -26.971 1.00 96.12 90 PRO A C 1
ATOM 732 O O . PRO A 1 90 ? 6.210 -5.544 -27.722 1.00 96.12 90 PRO A O 1
ATOM 735 N N . THR A 1 91 ? 7.020 -5.223 -25.654 1.00 93.38 91 THR A N 1
ATOM 736 C CA . THR A 1 91 ? 6.148 -6.224 -25.010 1.00 93.38 91 THR A CA 1
ATOM 737 C C . THR A 1 91 ? 4.743 -5.715 -24.688 1.00 93.38 91 THR A C 1
ATOM 739 O O . THR A 1 91 ? 3.960 -6.449 -24.090 1.00 93.38 91 THR A O 1
ATOM 742 N N . TRP A 1 92 ? 4.408 -4.473 -25.068 1.00 90.44 92 TRP A N 1
ATOM 743 C CA . TRP A 1 92 ? 3.125 -3.833 -24.736 1.00 90.44 92 TRP A CA 1
ATOM 744 C C . TRP A 1 92 ? 2.843 -3.775 -23.222 1.00 90.44 92 TRP A C 1
ATOM 746 O O . TRP A 1 92 ? 1.693 -3.771 -22.792 1.00 90.44 92 TRP A O 1
ATOM 756 N N . ARG A 1 93 ? 3.901 -3.715 -22.404 1.00 91.19 93 ARG A N 1
ATOM 757 C CA . ARG A 1 93 ? 3.822 -3.580 -20.938 1.00 91.19 93 ARG A CA 1
ATOM 758 C C . ARG A 1 93 ? 4.078 -2.153 -20.447 1.00 91.19 93 ARG A C 1
ATOM 760 O O . ARG A 1 93 ? 4.085 -1.915 -19.247 1.00 91.19 93 ARG A O 1
ATOM 767 N N . HIS A 1 94 ? 4.319 -1.212 -21.358 1.00 93.94 94 HIS A N 1
ATOM 768 C CA . HIS A 1 94 ? 4.368 0.218 -21.052 1.00 93.94 94 HIS A CA 1
ATOM 769 C C . HIS A 1 94 ? 2.972 0.741 -20.686 1.00 93.94 94 HIS A C 1
ATOM 771 O O . HIS A 1 94 ? 1.984 0.359 -21.314 1.00 93.94 94 HIS A O 1
ATOM 777 N N . HIS A 1 95 ? 2.916 1.638 -19.704 1.00 93.44 95 HIS A N 1
ATOM 778 C CA . HIS A 1 95 ? 1.731 2.411 -19.354 1.00 93.44 95 HIS A CA 1
ATOM 779 C C . HIS A 1 95 ? 2.098 3.884 -19.183 1.00 93.44 95 HIS A C 1
ATOM 781 O O . HIS A 1 95 ? 3.181 4.217 -18.691 1.00 93.44 95 HIS A O 1
ATOM 787 N N . ASP A 1 96 ? 1.190 4.763 -19.602 1.00 91.00 96 ASP A N 1
ATOM 788 C CA . ASP A 1 96 ? 1.347 6.199 -19.407 1.00 91.00 96 ASP A CA 1
ATOM 789 C C . ASP A 1 96 ? 1.121 6.567 -17.940 1.00 91.00 96 ASP A C 1
ATOM 791 O O . ASP A 1 96 ? 0.286 5.987 -17.246 1.00 91.00 96 ASP A O 1
ATOM 795 N N . ARG A 1 97 ? 1.873 7.564 -17.472 1.00 89.56 97 ARG A N 1
ATOM 796 C CA . ARG A 1 97 ? 1.674 8.146 -16.147 1.00 89.56 97 ARG A CA 1
ATOM 797 C C . ARG A 1 97 ? 0.397 8.987 -16.137 1.00 89.56 97 ARG A C 1
ATOM 799 O O . ARG A 1 97 ? 0.298 9.950 -16.897 1.00 89.56 97 ARG A O 1
ATOM 806 N N . ASP A 1 98 ? -0.488 8.722 -15.181 1.00 90.69 98 ASP A N 1
ATOM 807 C CA . ASP A 1 98 ? -1.552 9.649 -14.788 1.00 90.69 98 ASP A CA 1
ATOM 808 C C . ASP A 1 98 ? -1.136 10.422 -13.528 1.00 90.69 98 ASP A C 1
ATOM 810 O O . ASP A 1 98 ? -0.894 9.836 -12.479 1.00 90.69 98 ASP A O 1
ATOM 814 N N . TRP A 1 99 ? -1.034 11.750 -13.614 1.00 88.12 99 TRP A N 1
ATOM 815 C CA . TRP A 1 99 ? -0.622 12.587 -12.480 1.00 88.12 99 TRP A CA 1
ATOM 816 C C . TRP A 1 99 ? -1.692 12.724 -11.389 1.00 88.12 99 TRP A C 1
ATOM 818 O O . TRP A 1 99 ? -1.392 13.226 -10.309 1.00 88.12 99 TRP A O 1
ATOM 828 N N . ARG A 1 100 ? -2.930 12.310 -11.673 1.00 88.31 100 ARG A N 1
ATOM 829 C CA . ARG A 1 100 ? -4.070 12.410 -10.756 1.00 88.31 100 ARG A CA 1
ATOM 830 C C . ARG A 1 100 ? -4.129 11.253 -9.760 1.00 88.31 100 ARG A C 1
ATOM 832 O O . ARG A 1 100 ? -4.936 11.306 -8.839 1.00 88.31 100 ARG A O 1
ATOM 839 N N . MET A 1 101 ? -3.316 10.213 -9.957 1.00 88.38 101 MET A N 1
ATOM 840 C CA . MET A 1 101 ? -3.352 8.973 -9.182 1.00 88.38 101 MET A CA 1
ATOM 841 C C . MET A 1 101 ? -1.948 8.595 -8.695 1.00 88.38 101 MET A C 1
ATOM 843 O O . MET A 1 101 ? -0.958 8.783 -9.403 1.00 88.38 101 MET A O 1
ATOM 847 N N . GLY A 1 102 ? -1.846 8.054 -7.478 1.00 90.69 102 GLY A N 1
ATOM 848 C CA . GLY A 1 102 ? -0.578 7.552 -6.934 1.00 90.69 102 GLY A CA 1
ATOM 849 C C . GLY A 1 102 ? -0.196 6.208 -7.554 1.00 90.69 102 GLY A C 1
ATOM 850 O O . GLY A 1 102 ? 0.851 6.079 -8.197 1.00 90.69 102 GLY A O 1
ATOM 851 N N . ALA A 1 103 ? -1.094 5.237 -7.417 1.00 94.62 103 ALA A N 1
ATOM 852 C CA . ALA A 1 103 ? -1.090 3.936 -8.071 1.00 94.62 103 ALA A CA 1
ATOM 853 C C . ALA A 1 103 ? -2.534 3.577 -8.475 1.00 94.62 103 ALA A C 1
ATOM 855 O O . ALA A 1 103 ? -3.454 4.350 -8.212 1.00 94.62 103 ALA A O 1
ATOM 856 N N . MET A 1 104 ? -2.712 2.469 -9.193 1.00 94.56 104 MET A N 1
ATOM 857 C CA . MET A 1 104 ? -4.024 1.904 -9.495 1.00 94.56 104 MET A CA 1
ATOM 858 C C . MET A 1 104 ? -3.963 0.389 -9.692 1.00 94.56 104 MET A C 1
ATOM 860 O O . MET A 1 104 ? -3.003 -0.155 -10.251 1.00 94.56 104 MET A O 1
ATOM 864 N N . ALA A 1 105 ? -5.051 -0.281 -9.345 1.00 93.12 105 ALA A N 1
ATOM 865 C CA . ALA A 1 105 ? -5.354 -1.633 -9.770 1.00 93.12 105 ALA A CA 1
ATOM 866 C C . ALA A 1 105 ? -6.053 -1.601 -11.141 1.00 93.12 105 ALA A C 1
ATOM 868 O O . ALA A 1 105 ? -7.200 -1.182 -11.284 1.00 93.12 105 ALA A O 1
ATOM 869 N N . SER A 1 106 ? -5.366 -2.063 -12.185 1.00 92.56 106 SER A N 1
ATOM 870 C CA . SER A 1 106 ? -5.984 -2.312 -13.490 1.00 92.56 106 SER A CA 1
ATOM 871 C C . SER A 1 106 ? -6.673 -3.668 -13.426 1.00 92.56 106 SER A C 1
ATOM 873 O O . SER A 1 106 ? -5.997 -4.692 -13.505 1.00 92.56 106 SER A O 1
ATOM 875 N N . ILE A 1 107 ? -7.993 -3.661 -13.235 1.00 89.69 107 ILE A N 1
ATOM 876 C CA . ILE A 1 107 ? -8.784 -4.863 -12.956 1.00 89.69 107 ILE A CA 1
ATOM 877 C C . ILE A 1 107 ? -9.987 -5.026 -13.890 1.00 89.69 107 ILE A C 1
ATOM 879 O O . ILE A 1 107 ? -10.572 -4.050 -14.360 1.00 89.69 107 ILE A O 1
ATOM 883 N N . PHE A 1 108 ? -10.391 -6.273 -14.127 1.00 87.19 108 PHE A N 1
ATOM 884 C CA . PHE A 1 108 ? -11.600 -6.622 -14.883 1.00 87.19 108 PHE A CA 1
ATOM 885 C C . PHE A 1 108 ? -12.814 -6.903 -13.967 1.00 87.19 108 PHE A C 1
ATOM 887 O O . PHE A 1 108 ? -12.664 -7.101 -12.763 1.00 87.19 108 PHE A O 1
ATOM 894 N N . PRO A 1 109 ? -14.058 -6.978 -14.486 1.00 84.75 109 PRO A N 1
ATOM 895 C CA . PRO A 1 109 ? -15.233 -7.300 -13.657 1.00 84.75 109 PRO A CA 1
ATOM 896 C C . PRO A 1 109 ? -15.169 -8.664 -12.945 1.00 84.75 109 PRO A C 1
ATOM 898 O O . PRO A 1 109 ? -15.835 -8.878 -11.926 1.00 84.75 109 PRO A O 1
ATOM 901 N N . ASN A 1 110 ? -14.383 -9.587 -13.501 1.00 85.44 110 ASN A N 1
ATOM 902 C CA . ASN A 1 110 ? -14.046 -10.891 -12.941 1.00 85.44 110 ASN A CA 1
ATOM 903 C C . ASN A 1 110 ? -12.518 -11.007 -12.852 1.00 85.44 110 ASN A C 1
ATOM 905 O O . ASN A 1 110 ? -11.849 -10.397 -13.689 1.00 85.44 110 ASN A O 1
ATOM 909 N N . PRO A 1 111 ? -11.976 -11.802 -11.910 1.00 84.12 111 PRO A N 1
ATOM 910 C CA . PRO A 1 111 ? -10.544 -12.086 -11.850 1.00 84.12 111 PRO A CA 1
ATOM 911 C C . PRO A 1 111 ? -9.994 -12.516 -13.212 1.00 84.12 111 PRO A C 1
ATOM 913 O O . PRO A 1 111 ? -10.593 -13.365 -13.878 1.00 84.12 111 PRO A O 1
ATOM 916 N N . ASN A 1 112 ? -8.886 -11.909 -13.628 1.00 85.75 112 ASN A N 1
ATOM 917 C CA . ASN A 1 112 ? -8.318 -12.092 -14.960 1.00 85.75 112 ASN A CA 1
ATOM 918 C C . ASN A 1 112 ? -6.784 -12.121 -14.907 1.00 85.75 112 ASN A C 1
ATOM 920 O O . ASN A 1 112 ? -6.182 -11.425 -14.097 1.00 85.75 112 ASN A O 1
ATOM 924 N N . ASN A 1 113 ? -6.156 -12.871 -15.815 1.00 82.88 113 ASN A N 1
ATOM 925 C CA . ASN A 1 113 ? -4.696 -12.984 -15.912 1.00 82.88 113 ASN A CA 1
ATOM 926 C C . ASN A 1 113 ? -3.984 -11.654 -16.240 1.00 82.88 113 ASN A C 1
ATOM 928 O O . ASN A 1 113 ? -2.778 -11.544 -16.029 1.00 82.88 113 ASN A O 1
ATOM 932 N N . ASP A 1 114 ? -4.703 -10.665 -16.776 1.00 86.12 114 ASP A N 1
ATOM 933 C CA . ASP A 1 114 ? -4.189 -9.325 -17.071 1.00 86.12 114 ASP A CA 1
ATOM 934 C C . ASP A 1 114 ? -4.462 -8.295 -15.960 1.00 86.12 114 ASP A C 1
ATOM 936 O O . ASP A 1 114 ? -4.082 -7.126 -16.123 1.00 86.12 114 ASP A O 1
ATOM 940 N N . ASP A 1 115 ? -5.093 -8.693 -14.848 1.00 89.00 115 ASP A N 1
ATOM 941 C CA . ASP A 1 115 ? -5.186 -7.846 -13.656 1.00 89.00 115 ASP A CA 1
ATOM 942 C C . ASP A 1 115 ? -3.758 -7.497 -13.173 1.00 89.00 115 ASP A C 1
ATOM 944 O O . ASP A 1 115 ? -2.853 -8.335 -13.175 1.00 89.00 115 ASP A O 1
ATOM 948 N N . LYS A 1 116 ? -3.516 -6.237 -12.799 1.00 91.06 116 LYS A N 1
ATOM 949 C CA . LYS A 1 116 ? -2.167 -5.745 -12.456 1.00 91.06 116 LYS A CA 1
ATOM 950 C C . LYS A 1 116 ? -2.202 -4.511 -11.567 1.00 91.06 116 LYS A C 1
ATOM 952 O O . LYS A 1 116 ? -3.134 -3.714 -11.641 1.00 91.06 116 LYS A O 1
ATOM 957 N N . VAL A 1 117 ? -1.139 -4.322 -10.793 1.00 94.25 117 VAL A N 1
ATOM 958 C CA . VAL A 1 117 ? -0.882 -3.085 -10.045 1.00 94.25 117 VAL A CA 1
ATOM 959 C C . VAL A 1 117 ? 0.001 -2.179 -10.898 1.00 94.25 117 VAL A C 1
ATOM 961 O O . VAL A 1 117 ? 1.076 -2.591 -11.337 1.00 94.25 117 VAL A O 1
ATOM 964 N N . LEU A 1 118 ? -0.447 -0.951 -11.141 1.00 95.88 118 LEU A N 1
ATOM 965 C CA . LEU A 1 118 ? 0.279 0.073 -11.887 1.00 95.88 118 LEU A CA 1
ATOM 966 C C . LEU A 1 118 ? 0.586 1.246 -10.965 1.00 95.88 118 LEU A C 1
ATOM 968 O O . LEU A 1 118 ? -0.315 1.939 -10.507 1.00 95.88 118 LEU A O 1
ATOM 972 N N . PHE A 1 119 ? 1.859 1.521 -10.734 1.00 96.75 119 PHE A N 1
ATOM 973 C CA . PHE A 1 119 ? 2.274 2.774 -10.121 1.00 96.75 119 PHE A CA 1
ATOM 974 C C . PHE A 1 119 ? 2.231 3.888 -11.164 1.00 96.75 119 PHE A C 1
ATOM 976 O O . PHE A 1 119 ? 2.742 3.723 -12.276 1.00 96.75 119 PHE A O 1
ATOM 983 N N . MET A 1 120 ? 1.632 5.020 -10.797 1.00 94.88 120 MET A N 1
ATOM 984 C CA . MET A 1 120 ? 1.396 6.147 -11.697 1.00 94.88 120 MET A CA 1
ATOM 985 C C . MET A 1 120 ? 2.339 7.307 -11.389 1.00 94.88 120 MET A C 1
ATOM 987 O O . MET A 1 120 ? 3.199 7.632 -12.206 1.00 94.88 120 MET A O 1
ATOM 991 N N . VAL A 1 121 ? 2.244 7.886 -10.193 1.00 92.50 121 VAL A N 1
ATOM 992 C CA . VAL A 1 121 ? 3.182 8.918 -9.710 1.00 92.50 121 VAL A CA 1
ATOM 993 C C . VAL A 1 121 ? 4.067 8.387 -8.594 1.00 92.50 121 VAL A C 1
ATOM 995 O O . VAL A 1 121 ? 5.229 8.774 -8.492 1.00 92.50 121 VAL A O 1
ATOM 998 N N . THR A 1 122 ? 3.537 7.493 -7.765 1.00 93.56 122 THR A N 1
ATOM 999 C CA . THR A 1 122 ? 4.277 6.922 -6.645 1.00 93.56 122 THR A CA 1
ATOM 1000 C C . THR A 1 122 ? 5.389 6.017 -7.157 1.00 93.56 122 THR A C 1
ATOM 1002 O O . THR A 1 122 ? 5.222 5.281 -8.128 1.00 93.56 122 THR A O 1
ATOM 1005 N N . ASP A 1 123 ? 6.537 6.042 -6.490 1.00 94.94 123 ASP A N 1
ATOM 1006 C CA . ASP A 1 123 ? 7.605 5.096 -6.774 1.00 94.94 123 ASP A CA 1
ATOM 1007 C C . ASP A 1 123 ? 7.350 3.781 -6.051 1.00 94.94 123 ASP A C 1
ATOM 1009 O O . ASP A 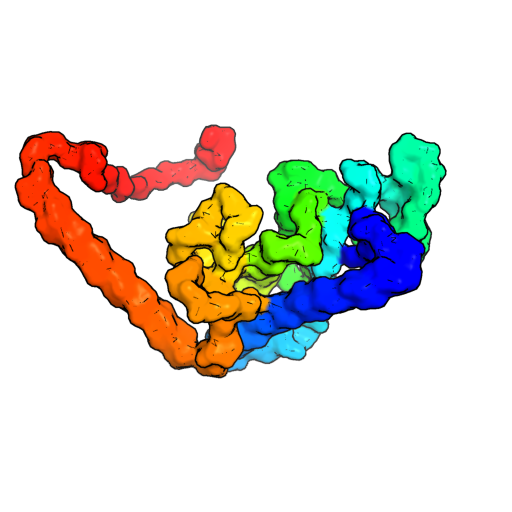1 123 ? 7.269 3.759 -4.821 1.00 94.94 123 ASP A O 1
ATOM 1013 N N . MET A 1 124 ? 7.327 2.678 -6.800 1.00 95.62 124 MET A N 1
ATOM 1014 C CA . MET A 1 124 ? 7.146 1.328 -6.249 1.00 95.62 124 MET A CA 1
ATOM 1015 C C . MET A 1 124 ? 8.122 1.019 -5.106 1.00 95.62 124 MET A C 1
ATOM 1017 O O . MET A 1 124 ? 7.761 0.386 -4.119 1.00 95.62 124 MET A O 1
ATOM 1021 N N . ILE A 1 125 ? 9.367 1.483 -5.233 1.00 96.25 125 ILE A N 1
ATOM 1022 C CA . ILE A 1 125 ? 10.432 1.228 -4.265 1.00 96.25 125 ILE A CA 1
ATOM 1023 C C . ILE A 1 125 ? 10.378 2.168 -3.044 1.00 96.25 125 ILE A C 1
ATOM 1025 O O . ILE A 1 125 ? 11.115 1.958 -2.083 1.00 96.25 125 ILE A O 1
ATOM 1029 N N . SER A 1 126 ? 9.536 3.202 -3.022 1.00 95.12 126 SER A N 1
ATOM 1030 C CA . SER A 1 126 ? 9.444 4.131 -1.879 1.00 95.12 126 SER A CA 1
ATOM 1031 C C . SER A 1 126 ? 8.786 3.483 -0.644 1.00 95.12 126 SER A C 1
ATOM 1033 O O . SER A 1 126 ? 8.139 2.444 -0.781 1.00 95.12 126 SER A O 1
ATOM 1035 N N . PRO A 1 127 ? 8.950 4.035 0.579 1.00 94.12 127 PRO A N 1
ATOM 1036 C CA . PRO A 1 127 ? 8.227 3.548 1.757 1.00 94.12 127 PRO A CA 1
ATOM 1037 C C . PRO A 1 127 ? 6.715 3.550 1.532 1.00 94.12 127 PRO A C 1
ATOM 1039 O O . PRO A 1 127 ? 6.103 2.490 1.631 1.00 94.12 127 PRO A O 1
ATOM 1042 N N . PHE A 1 128 ? 6.145 4.673 1.085 1.00 94.56 128 PHE A N 1
ATOM 1043 C CA . PHE A 1 128 ? 4.736 4.749 0.701 1.00 94.56 128 PHE A CA 1
ATOM 1044 C C . PHE A 1 128 ? 4.366 3.788 -0.442 1.00 94.56 128 PHE A C 1
ATOM 1046 O O . PHE A 1 128 ? 3.259 3.266 -0.470 1.00 94.56 128 PHE A O 1
ATOM 1053 N N . GLY A 1 129 ? 5.295 3.472 -1.349 1.00 95.81 129 GLY A N 1
ATOM 1054 C CA . GLY A 1 129 ? 5.081 2.497 -2.420 1.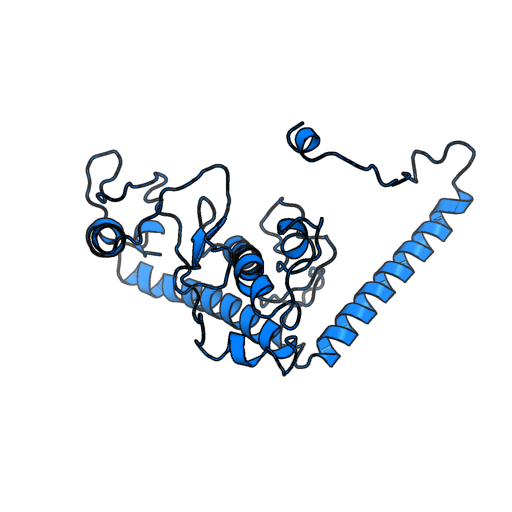00 95.81 129 GLY A CA 1
ATOM 1055 C C . GLY A 1 129 ? 4.687 1.103 -1.922 1.00 95.81 129 GLY A C 1
ATOM 1056 O O . GLY A 1 129 ? 3.871 0.435 -2.553 1.00 95.81 129 GLY A O 1
ATOM 1057 N N . ILE A 1 130 ? 5.183 0.685 -0.753 1.00 96.31 130 ILE A N 1
ATOM 1058 C CA . ILE A 1 130 ? 4.750 -0.561 -0.099 1.00 96.31 130 ILE A CA 1
ATOM 1059 C C . ILE A 1 130 ? 3.285 -0.443 0.345 1.00 96.31 130 ILE A C 1
ATOM 1061 O O . ILE A 1 130 ? 2.492 -1.339 0.068 1.00 96.31 130 ILE A O 1
ATOM 1065 N N . SER A 1 131 ? 2.899 0.669 0.975 1.00 95.50 131 SER A N 1
ATOM 1066 C CA . SER A 1 131 ? 1.515 0.925 1.395 1.00 95.50 131 SER A CA 1
ATOM 1067 C C . SER A 1 131 ? 0.563 0.980 0.200 1.00 95.50 131 SER A C 1
ATOM 1069 O O . SER A 1 131 ? -0.435 0.257 0.186 1.00 95.50 131 SER A O 1
ATOM 1071 N N . ALA A 1 132 ? 0.920 1.728 -0.846 1.00 95.06 132 ALA A N 1
ATOM 1072 C CA . ALA A 1 132 ? 0.176 1.787 -2.100 1.00 95.06 132 ALA A CA 1
ATOM 1073 C C . ALA A 1 132 ? 0.039 0.396 -2.738 1.00 95.06 132 ALA A C 1
ATOM 1075 O O . ALA A 1 132 ? -1.047 0.020 -3.158 1.00 95.06 132 ALA A O 1
ATOM 1076 N N . PHE A 1 133 ? 1.088 -0.434 -2.723 1.00 95.38 133 PHE A N 1
ATOM 1077 C CA . PHE A 1 133 ? 0.965 -1.826 -3.159 1.00 95.38 133 PHE A CA 1
ATOM 1078 C C . PHE A 1 133 ? -0.101 -2.590 -2.360 1.00 95.38 133 PHE A C 1
ATOM 1080 O O . PHE A 1 133 ? -0.906 -3.293 -2.964 1.00 95.38 133 PHE A O 1
ATOM 1087 N N . THR A 1 134 ? -0.150 -2.457 -1.030 1.00 94.88 134 THR A N 1
ATOM 1088 C CA . THR A 1 134 ? -1.183 -3.138 -0.222 1.00 94.88 134 THR A CA 1
ATOM 1089 C C . THR A 1 134 ? -2.596 -2.624 -0.507 1.00 94.88 134 THR A C 1
ATOM 1091 O O . THR A 1 134 ? -3.548 -3.404 -0.494 1.00 94.88 134 THR A O 1
ATOM 1094 N N . HIS A 1 135 ? -2.724 -1.332 -0.811 1.00 94.69 135 HIS A N 1
ATOM 1095 C CA . HIS A 1 135 ? -3.972 -0.712 -1.237 1.00 94.69 135 HIS A CA 1
ATOM 1096 C C . HIS A 1 135 ? -4.437 -1.311 -2.571 1.00 94.69 135 HIS A C 1
ATOM 1098 O O . HIS A 1 135 ? -5.483 -1.950 -2.629 1.00 94.69 135 HIS A O 1
ATOM 1104 N N . GLU A 1 136 ? -3.616 -1.224 -3.620 1.00 94.31 136 GLU A N 1
ATOM 1105 C CA . GLU A 1 136 ? -3.999 -1.726 -4.944 1.00 94.31 136 GLU A CA 1
ATOM 1106 C C . GLU A 1 136 ? -4.193 -3.244 -4.958 1.00 94.31 136 GLU A C 1
ATOM 1108 O O . GLU A 1 136 ? -5.076 -3.773 -5.630 1.00 94.31 136 GLU A O 1
ATOM 1113 N N . THR A 1 137 ? -3.402 -3.974 -4.172 1.00 92.38 137 THR A N 1
ATOM 1114 C CA . THR A 1 137 ? -3.554 -5.428 -4.046 1.00 92.38 137 THR A CA 1
ATOM 1115 C C . THR A 1 137 ? -4.856 -5.801 -3.336 1.00 92.38 137 THR A C 1
ATOM 1117 O O . THR A 1 137 ? -5.393 -6.879 -3.592 1.00 92.38 137 THR A O 1
ATOM 1120 N N . THR A 1 138 ? -5.416 -4.913 -2.508 1.00 92.19 138 THR A N 1
ATOM 1121 C CA . THR A 1 138 ? -6.767 -5.093 -1.963 1.00 92.19 138 THR A CA 1
ATOM 1122 C C . THR A 1 138 ? -7.800 -5.108 -3.080 1.00 92.19 138 THR A C 1
ATOM 1124 O O . THR A 1 138 ? -8.515 -6.100 -3.196 1.00 92.19 138 THR A O 1
ATOM 1127 N N . HIS A 1 139 ? -7.796 -4.108 -3.964 1.00 91.75 139 HIS A N 1
ATOM 1128 C CA . HIS A 1 139 ? -8.694 -4.047 -5.130 1.00 91.75 139 HIS A CA 1
ATOM 1129 C C . HIS A 1 139 ? -8.540 -5.247 -6.076 1.00 91.75 139 HIS A C 1
ATOM 1131 O O . HIS A 1 139 ? -9.479 -5.684 -6.750 1.00 91.75 139 HIS A O 1
ATOM 1137 N N . VAL A 1 140 ? -7.334 -5.815 -6.144 1.00 89.56 140 VAL A N 1
ATOM 1138 C CA . VAL A 1 140 ? -7.095 -7.037 -6.915 1.00 89.56 140 VAL A CA 1
ATOM 1139 C C . VAL A 1 140 ? -7.732 -8.253 -6.233 1.00 89.56 140 VAL A C 1
ATOM 1141 O O . VAL A 1 140 ? -8.471 -8.997 -6.886 1.00 89.56 140 VAL A O 1
ATOM 1144 N N . ASN A 1 141 ? -7.462 -8.454 -4.941 1.00 87.94 141 ASN A N 1
ATOM 11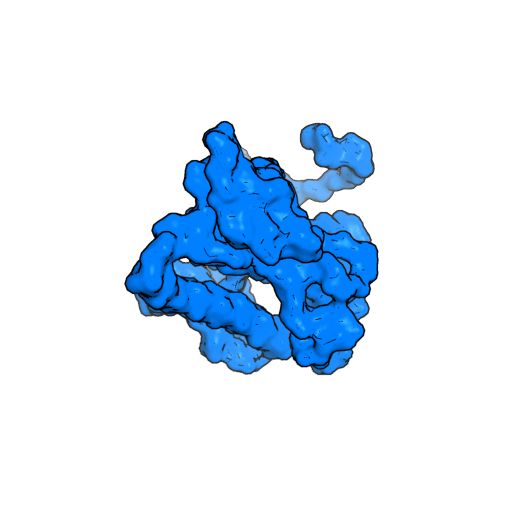45 C CA . ASN A 1 141 ? -7.743 -9.700 -4.223 1.00 87.94 141 ASN A CA 1
ATOM 1146 C C . ASN A 1 141 ? -9.123 -9.762 -3.556 1.00 87.94 141 ASN A C 1
ATOM 1148 O O . ASN A 1 141 ? -9.588 -10.853 -3.201 1.00 87.94 141 ASN A O 1
ATOM 1152 N N . ASP A 1 142 ? -9.799 -8.634 -3.380 1.00 86.00 142 ASP A N 1
ATOM 1153 C CA . ASP A 1 142 ? -11.105 -8.557 -2.731 1.00 86.00 142 ASP A CA 1
ATOM 1154 C C . ASP A 1 142 ? -12.210 -9.318 -3.491 1.00 86.00 142 ASP A C 1
ATOM 1156 O O . ASP A 1 142 ? -13.027 -10.007 -2.878 1.00 86.00 142 ASP A O 1
ATOM 1160 N N . ARG A 1 143 ? -12.140 -9.337 -4.827 1.00 83.44 143 ARG A N 1
ATOM 1161 C CA . ARG A 1 143 ? -12.990 -10.121 -5.739 1.00 83.44 143 ARG A CA 1
ATOM 1162 C C . ARG A 1 143 ? -12.718 -11.626 -5.673 1.00 83.44 143 ARG A C 1
ATOM 1164 O O . ARG A 1 143 ? -13.530 -12.412 -6.161 1.00 83.44 143 ARG A O 1
ATOM 1171 N N . MET A 1 144 ? -11.569 -12.037 -5.131 1.00 80.12 144 MET A N 1
ATOM 1172 C CA . MET A 1 144 ? -11.096 -13.426 -5.165 1.00 80.12 144 MET A CA 1
ATOM 1173 C C . MET A 1 144 ? -11.159 -14.125 -3.811 1.00 80.12 144 MET A C 1
ATOM 1175 O O . MET A 1 144 ? -11.582 -15.288 -3.751 1.00 80.12 144 MET A O 1
ATOM 1179 N N . LEU A 1 145 ? -10.688 -13.463 -2.749 1.00 84.19 145 LEU A N 1
ATOM 1180 C CA . LEU A 1 145 ? -10.364 -14.144 -1.495 1.00 84.19 145 LEU A CA 1
ATOM 1181 C C . LEU A 1 145 ? -10.617 -13.333 -0.215 1.00 84.19 145 LEU A C 1
ATOM 1183 O O . LEU A 1 145 ? -11.020 -13.947 0.773 1.00 84.19 145 LEU A O 1
ATOM 1187 N N . TYR A 1 146 ? -10.437 -12.002 -0.192 1.00 87.50 146 TYR A N 1
ATOM 1188 C CA . TYR A 1 146 ? -10.482 -11.252 1.082 1.00 87.50 146 TYR A CA 1
ATOM 1189 C C . TYR A 1 146 ? -11.864 -11.301 1.748 1.00 87.50 146 TYR A C 1
ATOM 1191 O O . TYR A 1 146 ? -11.954 -11.284 2.973 1.00 87.50 146 TYR A O 1
ATOM 1199 N N . PHE A 1 147 ? -12.934 -11.483 0.969 1.00 89.19 147 PHE A N 1
ATOM 1200 C CA . PHE A 1 147 ? -14.302 -11.639 1.481 1.00 89.19 147 PHE A CA 1
ATOM 1201 C C . PHE A 1 147 ? -14.788 -13.093 1.512 1.00 89.19 147 PHE A C 1
ATOM 1203 O O . PHE A 1 147 ? -15.980 -13.365 1.364 1.00 89.19 147 PHE A O 1
ATOM 1210 N N . GLY A 1 148 ? -13.877 -14.061 1.648 1.00 87.94 148 GLY A N 1
ATOM 1211 C CA . GLY A 1 148 ? -14.250 -15.471 1.811 1.00 87.94 148 GLY A CA 1
ATOM 1212 C C . GLY A 1 148 ? -14.878 -16.117 0.571 1.00 87.94 148 GLY A C 1
ATOM 1213 O O . GLY A 1 148 ? -15.472 -17.190 0.672 1.00 87.94 148 GLY A O 1
ATOM 1214 N N . GLY A 1 149 ? -14.741 -15.478 -0.596 1.00 83.50 149 GLY A N 1
ATOM 1215 C CA . GLY A 1 149 ? -15.310 -15.918 -1.873 1.00 83.50 149 GLY A CA 1
ATOM 1216 C C . GLY A 1 149 ? -16.561 -15.153 -2.313 1.00 83.50 149 GLY A C 1
ATOM 1217 O O . GLY A 1 149 ? -17.099 -15.454 -3.377 1.00 83.50 149 GLY A O 1
ATOM 1218 N N . HIS A 1 150 ? -17.006 -14.169 -1.531 1.00 88.75 150 HIS A N 1
ATOM 1219 C CA . HIS A 1 150 ? -18.078 -13.248 -1.904 1.00 88.75 150 HIS A CA 1
ATOM 1220 C C . HIS A 1 150 ? -17.538 -11.987 -2.593 1.00 88.75 150 HIS A C 1
ATOM 1222 O O . HIS A 1 150 ? -16.337 -11.727 -2.591 1.00 88.75 150 HIS A O 1
ATOM 1228 N N . ARG A 1 151 ? -18.443 -11.203 -3.191 1.00 86.75 151 ARG A N 1
ATOM 1229 C CA . ARG A 1 151 ? -18.140 -9.870 -3.735 1.00 86.75 151 ARG A CA 1
ATOM 1230 C C . ARG A 1 151 ? -18.388 -8.781 -2.695 1.00 86.75 151 ARG A C 1
ATOM 1232 O O . ARG A 1 151 ? -18.969 -9.041 -1.642 1.00 86.75 151 ARG A O 1
ATOM 1239 N N . HIS A 1 152 ? -17.987 -7.559 -3.036 1.00 89.00 152 HIS A N 1
ATOM 1240 C CA . HIS A 1 152 ? -18.289 -6.347 -2.281 1.00 89.00 152 HIS A CA 1
ATOM 1241 C C . HIS A 1 152 ? -19.771 -6.227 -1.934 1.00 89.00 152 HIS A C 1
ATOM 1243 O O . HIS A 1 152 ? -20.658 -6.642 -2.688 1.00 89.00 152 HIS A O 1
ATOM 1249 N N . ARG A 1 153 ? -20.042 -5.579 -0.802 1.00 89.00 153 ARG A N 1
ATOM 1250 C CA . ARG A 1 153 ? -21.401 -5.211 -0.422 1.00 89.00 153 ARG A CA 1
ATOM 1251 C C . ARG A 1 153 ? -21.913 -4.137 -1.379 1.00 89.00 153 ARG A C 1
ATOM 1253 O O . ARG A 1 153 ? -21.272 -3.105 -1.568 1.00 89.00 153 ARG A O 1
ATOM 1260 N N . GLN A 1 154 ? -23.100 -4.351 -1.945 1.00 86.00 154 GLN A N 1
ATOM 1261 C CA . GLN A 1 154 ? -23.732 -3.351 -2.801 1.00 86.00 154 GLN A CA 1
ATOM 1262 C C . GLN A 1 154 ? -23.889 -2.019 -2.053 1.00 86.00 154 GLN A C 1
ATOM 1264 O O . GLN A 1 154 ? -24.381 -1.982 -0.925 1.00 86.00 154 GLN A O 1
ATOM 1269 N N . GLY A 1 155 ? -23.497 -0.928 -2.712 1.00 84.31 155 GLY A N 1
ATOM 1270 C CA . GLY A 1 155 ? -23.590 0.427 -2.169 1.00 84.31 155 GLY A CA 1
ATOM 1271 C C . GLY A 1 155 ? -22.359 0.887 -1.386 1.00 84.31 155 GLY A C 1
ATOM 1272 O O . GLY A 1 155 ? -22.284 2.071 -1.070 1.00 84.31 155 GLY A O 1
ATOM 1273 N N . THR A 1 156 ? -21.391 0.006 -1.124 1.00 86.19 156 THR A N 1
ATOM 1274 C CA . THR A 1 156 ? -20.090 0.375 -0.554 1.00 86.19 156 THR A CA 1
ATOM 1275 C C . THR A 1 156 ? -19.095 0.645 -1.680 1.00 86.19 156 THR A C 1
ATOM 1277 O O . THR A 1 156 ? -19.018 -0.127 -2.635 1.00 86.19 156 THR A O 1
ATOM 1280 N N . ASP A 1 157 ? -18.374 1.761 -1.589 1.00 86.50 157 ASP A N 1
ATOM 1281 C CA . ASP A 1 157 ? -17.309 2.091 -2.535 1.00 86.50 157 ASP A CA 1
ATOM 1282 C C . ASP A 1 157 ? -16.123 1.127 -2.369 1.00 86.50 157 ASP A C 1
ATOM 1284 O O . ASP A 1 157 ? -15.831 0.707 -1.248 1.00 86.50 157 ASP A O 1
ATOM 1288 N N . VAL A 1 158 ? -15.454 0.760 -3.463 1.00 88.12 158 VAL A N 1
ATOM 1289 C CA . VAL A 1 158 ? -14.299 -0.153 -3.413 1.00 88.12 158 VAL A CA 1
ATOM 1290 C C . VAL A 1 158 ? -13.147 0.465 -2.623 1.00 88.12 158 VAL A C 1
ATOM 1292 O O . VAL A 1 158 ? -12.494 -0.230 -1.846 1.00 88.12 158 VAL A O 1
ATOM 1295 N N . GLU A 1 159 ? -12.985 1.788 -2.706 1.00 89.19 159 GLU A N 1
ATOM 1296 C CA . GLU A 1 159 ? -11.960 2.525 -1.965 1.00 89.19 159 GLU A CA 1
ATOM 1297 C C . GLU A 1 159 ? -12.148 2.435 -0.454 1.00 89.19 159 GLU A C 1
ATOM 1299 O O . GLU A 1 159 ? -11.168 2.422 0.283 1.00 89.19 159 GLU A O 1
ATOM 1304 N N . ALA A 1 160 ? -13.386 2.273 0.024 1.00 88.12 160 ALA A N 1
ATOM 1305 C CA . ALA A 1 160 ? -13.648 2.099 1.450 1.00 88.12 160 ALA A CA 1
ATOM 1306 C C . ALA A 1 160 ? -13.078 0.779 1.999 1.00 88.12 160 ALA A C 1
ATOM 1308 O O . ALA A 1 160 ? -12.870 0.664 3.204 1.00 88.12 160 ALA A O 1
ATOM 1309 N N . TYR A 1 161 ? -12.847 -0.225 1.143 1.00 89.00 161 TYR A N 1
ATOM 1310 C CA . TYR A 1 161 ? -12.227 -1.486 1.549 1.00 89.00 161 TYR A CA 1
ATOM 1311 C C . TYR A 1 161 ? -10.708 -1.407 1.605 1.00 89.00 161 TYR A C 1
ATOM 1313 O O . TYR A 1 161 ? -10.105 -1.994 2.502 1.00 89.00 161 TYR A O 1
ATOM 1321 N N . ALA A 1 162 ? -10.088 -0.683 0.679 1.00 89.06 162 ALA A N 1
ATOM 1322 C CA . ALA A 1 162 ? -8.652 -0.470 0.703 1.00 89.06 162 ALA A CA 1
ATOM 1323 C C . ALA A 1 162 ? -8.290 0.601 1.744 1.00 89.06 162 ALA A C 1
ATOM 1325 O O . ALA A 1 162 ? -7.684 0.294 2.777 1.00 89.06 162 ALA A O 1
ATOM 1326 N N . GLN A 1 163 ? -8.722 1.841 1.525 1.00 85.75 163 GLN A N 1
ATOM 1327 C CA . GLN A 1 163 ? -8.374 2.977 2.365 1.00 85.75 163 GLN A CA 1
ATOM 1328 C C . GLN A 1 163 ? -9.147 2.952 3.689 1.00 85.75 163 GLN A C 1
ATOM 1330 O O . GLN A 1 163 ? -10.374 2.988 3.725 1.00 85.75 163 GLN A O 1
ATOM 1335 N N . GLY A 1 164 ? -8.408 2.896 4.800 1.00 72.62 164 GLY A N 1
ATOM 1336 C CA . GLY A 1 164 ? -8.977 2.891 6.152 1.00 72.62 164 GLY A CA 1
ATOM 1337 C C . GLY A 1 164 ? -9.447 1.526 6.666 1.00 72.62 164 GLY A C 1
ATOM 1338 O O . GLY A 1 164 ? -9.962 1.460 7.779 1.00 72.62 164 GLY A O 1
ATOM 1339 N N . MET A 1 165 ? -9.263 0.440 5.901 1.00 84.00 165 MET A N 1
ATOM 1340 C CA . MET A 1 165 ? -9.501 -0.924 6.398 1.00 84.00 165 MET A CA 1
ATOM 1341 C C . MET A 1 165 ? -8.347 -1.887 6.093 1.00 84.00 165 MET A C 1
ATOM 1343 O O . MET A 1 165 ? -7.753 -2.427 7.025 1.00 84.00 165 MET A O 1
ATOM 1347 N N . LEU A 1 166 ? -8.039 -2.139 4.814 1.00 90.69 166 LEU A N 1
ATOM 1348 C CA . LEU A 1 166 ? -7.156 -3.247 4.401 1.00 90.69 166 LEU A CA 1
ATOM 1349 C C . LEU A 1 166 ? -5.807 -2.806 3.800 1.00 90.69 166 LEU A C 1
ATOM 1351 O O . LEU A 1 166 ? -4.966 -3.647 3.467 1.00 90.69 166 LEU A O 1
ATOM 1355 N N . GLN A 1 167 ? -5.572 -1.500 3.696 1.00 93.25 167 GLN A N 1
ATOM 1356 C CA . GLN A 1 167 ? -4.269 -0.913 3.398 1.00 93.25 167 GLN A CA 1
ATOM 1357 C C . GLN A 1 167 ? -3.380 -0.904 4.650 1.00 93.25 167 GLN A C 1
ATOM 1359 O O . GLN A 1 167 ? -3.823 -0.564 5.745 1.00 93.25 167 GLN A O 1
ATOM 1364 N N . THR A 1 168 ? -2.096 -1.228 4.485 1.00 94.38 168 THR A N 1
ATOM 1365 C CA . THR A 1 168 ? -1.094 -1.060 5.546 1.00 94.38 168 THR A CA 1
ATOM 1366 C C . THR A 1 168 ? -0.764 0.426 5.732 1.00 94.38 168 THR A C 1
ATOM 1368 O O . THR A 1 168 ? -0.279 1.038 4.777 1.00 94.38 168 THR A O 1
ATOM 1371 N N . PRO A 1 169 ? -0.939 1.013 6.930 1.00 92.44 169 PRO A N 1
ATOM 1372 C CA . PRO A 1 169 ? -0.613 2.417 7.175 1.00 92.44 169 PRO A CA 1
ATOM 1373 C C . PRO A 1 169 ? 0.887 2.721 7.058 1.00 92.44 169 PRO A C 1
ATOM 1375 O O . PRO A 1 169 ? 1.740 1.996 7.586 1.00 92.44 169 PRO A O 1
ATOM 1378 N N . ASP A 1 170 ? 1.223 3.846 6.431 1.00 91.94 170 ASP A N 1
ATOM 1379 C CA . ASP A 1 170 ? 2.601 4.317 6.294 1.00 91.94 170 ASP A CA 1
ATOM 1380 C C . ASP A 1 170 ? 2.744 5.781 6.696 1.00 91.94 170 ASP A C 1
ATOM 1382 O O . ASP A 1 170 ? 1.946 6.620 6.307 1.00 91.94 170 ASP A O 1
ATOM 1386 N N . SER A 1 171 ? 3.769 6.087 7.489 1.00 89.06 171 SER A N 1
ATOM 1387 C CA . SER A 1 171 ? 3.960 7.418 8.071 1.00 89.06 171 SER A CA 1
ATOM 1388 C C . SER A 1 171 ? 4.639 8.413 7.129 1.00 89.06 171 SER A C 1
ATOM 1390 O O . SER A 1 171 ? 4.819 9.566 7.508 1.00 89.06 171 SER A O 1
ATOM 1392 N N . SER A 1 172 ? 5.079 7.994 5.934 1.00 88.75 172 SER A N 1
ATOM 1393 C CA . SER A 1 172 ? 5.798 8.871 4.994 1.00 88.75 172 SER A CA 1
ATOM 1394 C C . SER A 1 172 ? 4.877 9.711 4.100 1.00 88.75 172 SER A C 1
ATOM 1396 O O . SER A 1 172 ? 5.348 10.422 3.214 1.00 88.75 172 SER A O 1
ATOM 1398 N N . THR A 1 173 ? 3.569 9.644 4.332 1.00 81.94 173 THR A N 1
ATOM 1399 C CA . THR A 1 173 ? 2.514 10.232 3.503 1.00 81.94 173 THR A CA 1
ATOM 1400 C C . THR A 1 173 ? 1.542 11.038 4.359 1.00 81.94 173 THR A C 1
ATOM 1402 O O . THR A 1 173 ? 1.366 10.786 5.550 1.00 81.94 173 THR A O 1
ATOM 1405 N N . THR A 1 174 ? 0.914 12.037 3.741 1.00 76.44 174 THR A N 1
ATOM 1406 C CA . THR A 1 174 ? -0.106 12.890 4.363 1.00 76.44 174 THR A CA 1
ATOM 1407 C C . THR A 1 174 ? -1.526 12.489 3.961 1.00 76.44 174 THR A C 1
ATOM 1409 O O . THR A 1 174 ? -2.456 13.258 4.189 1.00 76.44 174 THR A O 1
ATOM 1412 N N . ASN A 1 175 ? -1.713 11.318 3.344 1.00 73.75 175 ASN A N 1
ATOM 1413 C CA . ASN A 1 175 ? -3.017 10.846 2.859 1.00 73.75 175 ASN A CA 1
ATOM 1414 C C . ASN A 1 175 ? -3.963 10.376 3.987 1.00 73.75 175 ASN A C 1
ATOM 1416 O O . ASN A 1 175 ? -5.074 9.921 3.712 1.00 73.75 175 ASN A O 1
ATOM 1420 N N . GLY A 1 176 ? -3.559 10.535 5.253 1.00 70.19 176 GLY A N 1
ATOM 1421 C CA . GLY A 1 176 ? -4.401 10.336 6.435 1.00 70.19 176 GLY A CA 1
ATOM 1422 C C . GLY A 1 176 ? -4.580 8.879 6.868 1.00 70.19 176 GLY A C 1
ATOM 1423 O O . GLY A 1 176 ? -5.353 8.610 7.781 1.00 70.19 176 GLY A O 1
ATOM 1424 N N . GLU A 1 177 ? -3.875 7.935 6.247 1.00 80.12 177 GLU A N 1
ATOM 1425 C CA . GLU A 1 177 ? -3.869 6.523 6.632 1.00 80.12 177 GLU A CA 1
ATOM 1426 C C . GLU A 1 177 ? -3.094 6.282 7.929 1.00 80.12 177 GLU A C 1
ATOM 1428 O O . GLU A 1 177 ? -3.511 5.467 8.752 1.00 80.12 177 GLU A O 1
ATOM 1433 N N . TYR A 1 178 ? -1.980 6.993 8.139 1.00 85.44 178 TYR A N 1
ATOM 1434 C CA . TYR A 1 178 ? -1.209 6.869 9.369 1.00 85.44 178 TYR A CA 1
ATOM 1435 C C . TYR A 1 178 ? -1.897 7.648 10.479 1.00 85.44 178 TYR A C 1
ATOM 1437 O O . TYR A 1 178 ? -1.969 8.875 10.465 1.00 85.44 178 TYR A O 1
ATOM 1445 N N . GLY A 1 179 ? -2.419 6.897 11.433 1.00 85.88 179 GLY A N 1
ATOM 1446 C CA . GLY A 1 179 ? -3.213 7.395 12.538 1.00 85.88 179 GLY A CA 1
ATOM 1447 C C . GLY A 1 179 ? -4.692 7.079 12.493 1.00 85.88 179 GLY A C 1
ATOM 1448 O O . GLY A 1 179 ? -5.369 7.226 13.508 1.00 85.88 179 GLY A O 1
ATOM 1449 N N . ALA A 1 180 ? -5.176 6.566 11.366 1.00 86.81 180 ALA A N 1
ATOM 1450 C CA . ALA A 1 180 ? -6.478 5.930 11.305 1.00 86.81 180 ALA A CA 1
ATOM 1451 C C . ALA A 1 180 ? -6.444 4.542 11.971 1.00 86.81 180 ALA A C 1
ATOM 1453 O O . ALA A 1 180 ? -5.374 3.965 12.200 1.00 86.81 180 ALA A O 1
ATOM 1454 N N . LEU A 1 181 ? -7.624 3.975 12.237 1.00 87.56 181 LEU A N 1
ATOM 1455 C CA . LEU A 1 181 ? -7.734 2.558 12.579 1.00 87.56 181 LEU A CA 1
ATOM 1456 C C . LEU A 1 181 ? -7.121 1.725 11.448 1.00 87.56 181 LEU A C 1
ATOM 1458 O O . LEU A 1 181 ? -7.480 1.878 10.283 1.00 87.56 181 LEU A O 1
ATOM 1462 N N . GLY A 1 182 ? -6.178 0.857 11.794 1.00 89.81 182 GLY A N 1
ATOM 1463 C CA . GLY A 1 182 ? -5.438 0.076 10.815 1.00 89.81 182 GLY A CA 1
ATOM 1464 C C . GLY A 1 182 ? -4.550 -0.970 11.466 1.00 89.81 182 GLY A C 1
ATOM 1465 O O . GLY A 1 182 ? -4.513 -1.122 12.686 1.00 89.81 182 GLY A O 1
ATOM 1466 N N . ILE A 1 183 ? -3.832 -1.709 10.630 1.00 93.81 183 ILE A N 1
ATOM 1467 C CA . ILE A 1 183 ? -2.921 -2.764 11.058 1.00 93.81 183 ILE A CA 1
ATOM 1468 C C . ILE A 1 183 ? -1.721 -2.793 10.122 1.00 93.81 183 ILE A C 1
ATOM 1470 O O . ILE A 1 183 ? -1.853 -2.639 8.905 1.00 93.81 183 ILE A O 1
ATOM 1474 N N . ASN A 1 184 ? -0.530 -2.978 10.684 1.00 95.38 184 ASN A N 1
ATOM 1475 C CA . ASN A 1 184 ? 0.659 -3.119 9.870 1.00 95.38 184 ASN A CA 1
ATOM 1476 C C . ASN A 1 184 ? 0.779 -4.563 9.377 1.00 95.38 184 ASN A C 1
ATOM 1478 O O . ASN A 1 184 ? 0.977 -5.485 10.169 1.00 95.38 184 ASN A O 1
ATOM 1482 N N . MET A 1 185 ? 0.686 -4.755 8.064 1.00 96.50 185 MET A N 1
ATOM 1483 C CA . MET A 1 185 ? 0.765 -6.078 7.442 1.00 96.50 185 MET A CA 1
ATOM 1484 C C . MET A 1 185 ? 2.037 -6.268 6.612 1.00 96.50 185 MET A C 1
ATOM 1486 O O . MET A 1 185 ? 2.241 -7.359 6.097 1.00 96.50 185 MET A O 1
ATOM 1490 N N . ALA A 1 186 ? 2.890 -5.245 6.471 1.00 96.75 186 ALA A N 1
ATOM 1491 C CA . ALA A 1 186 ? 4.000 -5.273 5.512 1.00 96.75 186 ALA A CA 1
ATOM 1492 C C . ALA A 1 186 ? 5.362 -4.855 6.086 1.00 96.75 186 ALA A C 1
ATOM 1494 O O . ALA A 1 186 ? 6.383 -5.404 5.683 1.00 96.75 186 ALA A O 1
ATOM 1495 N N . TYR A 1 187 ? 5.413 -3.876 6.992 1.00 96.44 187 TYR A N 1
ATOM 1496 C CA . TYR A 1 187 ? 6.677 -3.267 7.410 1.00 96.44 187 TYR A CA 1
ATOM 1497 C C . TYR A 1 187 ? 7.280 -3.955 8.633 1.00 96.44 187 TYR A C 1
ATOM 1499 O O . TYR A 1 187 ? 6.601 -4.110 9.641 1.00 96.44 187 TYR A O 1
ATOM 1507 N N . HIS A 1 188 ? 8.585 -4.222 8.612 1.00 95.38 188 HIS A N 1
ATOM 1508 C CA . HIS A 1 188 ? 9.364 -4.485 9.826 1.00 95.38 188 HIS A CA 1
ATOM 1509 C C . HIS A 1 188 ? 9.952 -3.174 10.339 1.00 95.38 188 HIS A C 1
ATOM 1511 O O . HIS A 1 188 ? 10.796 -2.560 9.682 1.00 95.38 188 HIS A O 1
ATOM 1517 N N . ARG A 1 189 ? 9.478 -2.727 11.501 1.00 92.38 189 ARG A N 1
ATOM 1518 C CA . ARG A 1 189 ? 9.881 -1.477 12.152 1.00 92.38 189 ARG A CA 1
ATOM 1519 C C . ARG A 1 189 ? 10.447 -1.763 13.545 1.00 92.38 189 ARG A C 1
ATOM 1521 O O . ARG A 1 189 ? 10.067 -2.758 14.168 1.00 92.38 189 ARG A O 1
ATOM 1528 N N . PRO A 1 190 ? 11.357 -0.920 14.057 1.00 92.38 190 PRO A N 1
ATOM 1529 C CA . PRO A 1 190 ? 11.792 -1.032 15.441 1.00 92.38 190 PRO A CA 1
ATOM 1530 C C . PRO A 1 190 ? 10.605 -0.824 16.388 1.00 92.38 190 PRO A C 1
ATOM 1532 O O . PRO A 1 190 ? 9.706 -0.028 16.124 1.00 92.38 190 PRO A O 1
ATOM 1535 N N . ASN A 1 191 ? 10.610 -1.544 17.509 1.00 91.69 191 ASN A N 1
ATOM 1536 C CA . ASN A 1 191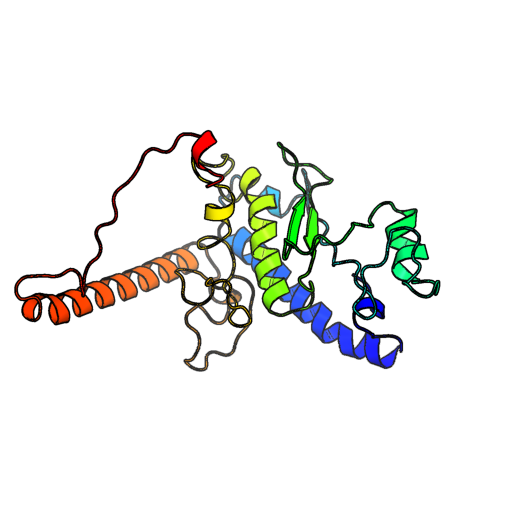 ? 9.651 -1.326 18.588 1.00 91.69 191 ASN A CA 1
ATOM 1537 C C . ASN A 1 191 ? 10.218 -0.302 19.579 1.00 91.69 191 ASN A C 1
ATOM 1539 O O . ASN A 1 191 ? 10.696 -0.668 20.650 1.00 91.69 191 ASN A O 1
ATOM 1543 N N . ASP A 1 192 ? 10.231 0.962 19.172 1.00 91.62 192 ASP A N 1
ATOM 1544 C CA . ASP A 1 192 ? 10.870 2.084 19.871 1.00 91.62 192 ASP A CA 1
ATOM 1545 C C . ASP A 1 192 ? 9.888 2.959 20.672 1.00 91.62 192 ASP A C 1
ATOM 1547 O O . ASP A 1 192 ? 10.271 4.002 21.195 1.00 91.62 192 ASP A O 1
ATOM 1551 N N . GLY A 1 193 ? 8.621 2.545 20.770 1.00 88.06 193 GLY A N 1
ATOM 1552 C CA . GLY A 1 193 ? 7.556 3.301 21.436 1.00 88.06 193 GLY A CA 1
ATOM 1553 C C . GLY A 1 193 ? 6.887 4.370 20.566 1.00 88.06 193 GLY A C 1
ATOM 1554 O O . GLY A 1 193 ? 5.892 4.944 20.995 1.00 88.06 193 GLY A O 1
ATOM 1555 N N . ASN A 1 194 ? 7.361 4.596 19.334 1.00 87.06 194 ASN A N 1
ATOM 1556 C CA . ASN A 1 194 ? 6.778 5.575 18.406 1.00 87.06 194 ASN A CA 1
ATOM 1557 C C . ASN A 1 194 ? 5.836 4.943 17.365 1.00 87.06 194 ASN A C 1
ATOM 1559 O O . ASN A 1 194 ? 5.329 5.627 16.473 1.00 87.06 194 ASN A O 1
ATOM 1563 N N . GLN A 1 195 ? 5.597 3.633 17.455 1.00 88.56 195 GLN A N 1
ATOM 1564 C CA . GLN A 1 195 ? 4.718 2.908 16.540 1.00 88.56 195 GLN A CA 1
ATOM 1565 C C . GLN A 1 195 ? 3.280 2.913 17.059 1.00 88.56 195 GLN A C 1
ATOM 1567 O O . GLN A 1 195 ? 3.033 2.576 18.213 1.00 88.56 195 GLN A O 1
ATOM 1572 N N . TRP A 1 196 ? 2.326 3.262 16.194 1.00 90.19 196 TRP A N 1
ATOM 1573 C CA . TRP A 1 196 ? 0.895 3.227 16.537 1.00 90.19 196 TRP A CA 1
ATOM 1574 C C . TRP A 1 196 ? 0.266 1.858 16.233 1.00 90.19 196 TRP A C 1
ATOM 1576 O O . TRP A 1 196 ? -0.789 1.520 16.760 1.00 90.19 196 TRP A O 1
ATOM 1586 N N . TYR A 1 197 ? 0.942 1.056 15.408 1.00 93.00 197 TYR A N 1
ATOM 1587 C CA . TYR A 1 197 ? 0.522 -0.276 14.970 1.00 93.00 197 TYR A CA 1
ATOM 1588 C C . TYR A 1 197 ? 1.547 -1.331 15.395 1.00 93.00 197 TYR A C 1
ATOM 1590 O O . TYR A 1 197 ? 2.629 -1.006 15.887 1.00 93.00 197 TYR A O 1
ATOM 1598 N N . ASN A 1 198 ? 1.242 -2.612 15.170 1.00 94.94 198 ASN A N 1
ATOM 1599 C CA . ASN A 1 198 ? 2.205 -3.689 15.389 1.00 94.94 198 ASN A CA 1
ATOM 1600 C C . ASN A 1 198 ? 3.509 -3.422 14.595 1.00 94.94 198 ASN A C 1
ATOM 1602 O O . ASN A 1 198 ? 3.463 -3.200 13.387 1.00 94.94 198 ASN A O 1
ATOM 1606 N N . PRO A 1 199 ? 4.694 -3.461 15.228 1.00 95.00 199 PRO A N 1
ATOM 1607 C CA . PRO A 1 199 ? 5.952 -3.127 14.551 1.00 95.00 199 PRO A CA 1
ATOM 1608 C C . PRO A 1 199 ? 6.425 -4.225 13.589 1.00 95.00 199 PRO A C 1
ATOM 1610 O O . PRO A 1 199 ? 7.245 -3.973 12.714 1.00 95.00 199 PRO A O 1
ATOM 1613 N N . ASP A 1 200 ? 5.930 -5.449 13.771 1.00 95.88 200 ASP A N 1
ATOM 1614 C CA . ASP A 1 200 ? 6.380 -6.639 13.057 1.00 95.88 200 ASP A CA 1
ATOM 1615 C C . ASP A 1 200 ? 5.178 -7.567 12.774 1.00 95.88 200 ASP A C 1
ATOM 1617 O O . ASP A 1 200 ? 4.617 -8.142 13.717 1.00 95.88 200 ASP A O 1
ATOM 1621 N N . PRO A 1 201 ? 4.745 -7.698 11.506 1.00 96.69 201 PRO A N 1
ATOM 1622 C CA . PRO A 1 201 ? 3.633 -8.561 11.109 1.00 96.69 201 PRO A CA 1
ATOM 1623 C C . PRO A 1 201 ? 3.903 -10.058 11.313 1.00 96.69 201 PRO A C 1
ATOM 1625 O O . PRO A 1 201 ? 2.951 -10.833 11.428 1.00 96.69 201 PRO A O 1
ATOM 1628 N N . ASP A 1 202 ? 5.167 -10.484 11.388 1.00 96.25 202 ASP A N 1
ATOM 1629 C CA . ASP A 1 202 ? 5.536 -11.900 11.530 1.00 96.25 202 ASP A CA 1
ATOM 1630 C C . ASP A 1 202 ? 5.341 -12.411 12.967 1.00 96.25 202 ASP A C 1
ATOM 1632 O O . ASP A 1 202 ? 5.321 -13.619 13.222 1.00 96.25 202 ASP A O 1
ATOM 1636 N N . LYS A 1 203 ? 5.124 -11.496 13.922 1.00 95.56 203 LYS A N 1
ATOM 1637 C CA . LYS A 1 203 ? 4.732 -11.835 15.298 1.00 95.56 203 LYS A CA 1
ATOM 1638 C C . LYS A 1 203 ? 3.271 -12.267 15.409 1.00 95.56 203 LYS A C 1
ATOM 1640 O O . LYS A 1 203 ? 2.931 -12.964 16.362 1.00 95.56 203 LYS A O 1
ATOM 1645 N N . LEU A 1 204 ? 2.426 -11.895 14.446 1.00 96.56 204 LEU A N 1
ATOM 1646 C CA . LEU A 1 204 ? 1.025 -12.310 14.365 1.00 96.56 204 LEU A CA 1
ATOM 1647 C C . LEU A 1 204 ? 0.932 -13.571 13.490 1.00 96.56 204 LEU A C 1
ATOM 1649 O O . LEU A 1 204 ? 0.688 -13.508 12.283 1.00 96.56 204 LEU A O 1
ATOM 1653 N N . LYS A 1 205 ? 1.216 -14.727 14.102 1.00 95.81 205 LYS A N 1
ATOM 1654 C CA . LYS A 1 205 ? 1.470 -15.996 13.395 1.00 95.81 205 LYS A CA 1
ATOM 1655 C C . LYS A 1 205 ? 0.203 -16.727 12.977 1.00 95.81 205 LYS A C 1
ATOM 1657 O O . LYS A 1 205 ? 0.235 -17.523 12.039 1.00 95.81 205 LYS A O 1
ATOM 1662 N N . THR A 1 206 ? -0.899 -16.478 13.667 1.00 95.62 206 THR A N 1
ATOM 1663 C CA . THR A 1 206 ? -2.173 -17.159 13.449 1.00 95.62 206 THR A CA 1
ATOM 1664 C C . THR A 1 206 ? -3.309 -16.160 13.279 1.00 95.62 206 THR A C 1
ATOM 1666 O O . THR A 1 206 ? -3.193 -14.987 13.632 1.00 95.62 206 THR A O 1
ATOM 1669 N N . ARG A 1 207 ? -4.443 -16.637 12.754 1.00 94.56 207 ARG A N 1
ATOM 1670 C CA . ARG A 1 207 ? -5.675 -15.844 12.715 1.00 94.56 207 ARG A CA 1
ATOM 1671 C C . ARG A 1 207 ? -6.112 -15.410 14.117 1.00 94.56 207 ARG A C 1
ATOM 1673 O O . ARG A 1 207 ? -6.585 -14.290 14.262 1.00 94.56 207 ARG A O 1
ATOM 1680 N N . ASP A 1 208 ? -5.901 -16.256 15.121 1.00 96.69 208 ASP A N 1
ATOM 1681 C CA . ASP A 1 208 ? -6.249 -15.962 16.512 1.00 96.69 208 ASP A CA 1
ATOM 1682 C C . ASP A 1 208 ? -5.334 -14.883 17.109 1.00 96.69 208 ASP A C 1
ATOM 1684 O O . ASP A 1 208 ? -5.809 -14.019 17.840 1.00 96.69 208 ASP A O 1
ATOM 1688 N N . ASP A 1 209 ? -4.044 -14.856 16.747 1.00 97.31 209 ASP A N 1
ATOM 1689 C CA . ASP A 1 209 ? -3.139 -13.766 17.147 1.00 97.31 209 ASP A CA 1
ATOM 1690 C C . ASP A 1 209 ? -3.593 -12.422 16.564 1.00 97.31 209 ASP A C 1
ATOM 1692 O O . ASP A 1 209 ? -3.575 -11.403 17.256 1.00 97.31 209 ASP A O 1
ATOM 1696 N N . ILE A 1 210 ? -4.016 -12.420 15.294 1.00 95.69 210 ILE A N 1
ATOM 1697 C CA . ILE A 1 210 ? -4.527 -11.225 14.609 1.00 95.69 210 ILE A CA 1
ATOM 1698 C C . ILE A 1 210 ? -5.848 -10.768 15.244 1.00 95.69 210 ILE A C 1
ATOM 1700 O O . ILE A 1 210 ? -6.008 -9.585 15.540 1.00 95.69 210 ILE A O 1
ATOM 1704 N N . ASP A 1 211 ? -6.780 -11.693 15.483 1.00 95.81 211 ASP A N 1
ATOM 1705 C CA . ASP A 1 211 ? -8.061 -11.417 16.144 1.00 95.81 211 ASP A CA 1
ATOM 1706 C C . ASP A 1 211 ? -7.842 -10.845 17.551 1.00 95.81 211 ASP A C 1
ATOM 1708 O O . ASP A 1 211 ? -8.377 -9.786 17.875 1.00 95.81 211 ASP A O 1
ATOM 1712 N N . ARG A 1 212 ? -6.969 -11.464 18.354 1.00 97.38 212 ARG A N 1
ATOM 1713 C CA . ARG A 1 212 ? -6.603 -10.964 19.683 1.00 97.38 212 ARG A CA 1
ATOM 1714 C C . ARG A 1 212 ? -5.962 -9.577 19.625 1.00 97.38 212 ARG A C 1
ATOM 1716 O O . ARG A 1 212 ? -6.299 -8.730 20.447 1.00 97.38 212 ARG A O 1
ATOM 1723 N N . TYR A 1 213 ? -5.060 -9.329 18.673 1.00 96.06 213 TYR A N 1
ATOM 1724 C CA . TYR A 1 213 ? -4.460 -8.006 18.481 1.00 96.06 213 TYR A CA 1
ATOM 1725 C C . TYR A 1 213 ? -5.532 -6.948 18.199 1.00 96.06 213 TYR A C 1
ATOM 1727 O O . TYR A 1 213 ? -5.580 -5.931 18.889 1.00 96.06 213 TYR A O 1
ATOM 1735 N N . MET A 1 214 ? -6.432 -7.208 17.245 1.00 94.81 214 MET A N 1
ATOM 1736 C CA . MET A 1 214 ? -7.487 -6.259 16.882 1.00 94.81 214 MET A CA 1
ATOM 1737 C C . MET A 1 214 ? -8.520 -6.067 17.997 1.00 94.81 214 MET A C 1
ATOM 1739 O O . MET A 1 214 ? -9.024 -4.958 18.166 1.00 94.81 214 MET A O 1
ATOM 1743 N N . ARG A 1 215 ? -8.829 -7.105 18.788 1.00 96.25 215 ARG A N 1
ATOM 1744 C CA . ARG A 1 215 ? -9.674 -6.972 19.987 1.00 96.25 215 ARG A CA 1
ATOM 1745 C C . ARG A 1 215 ? -9.038 -6.046 21.008 1.00 96.25 215 ARG A C 1
ATOM 1747 O O . ARG A 1 215 ? -9.655 -5.050 21.358 1.00 96.25 215 ARG A O 1
ATOM 1754 N N . ASN A 1 216 ? -7.795 -6.316 21.403 1.00 95.88 216 ASN A N 1
ATOM 1755 C CA . ASN A 1 216 ? -7.086 -5.489 22.379 1.00 95.88 216 ASN A CA 1
ATOM 1756 C C . ASN A 1 216 ? -6.927 -4.043 21.887 1.00 95.88 216 ASN A C 1
ATOM 1758 O O . ASN A 1 216 ? -7.027 -3.105 22.674 1.00 95.88 216 ASN A O 1
ATOM 1762 N N . TYR A 1 217 ? -6.690 -3.856 20.584 1.00 94.25 217 TYR A N 1
ATOM 1763 C CA . TYR A 1 217 ? -6.608 -2.527 19.990 1.00 94.25 217 TYR A CA 1
ATOM 1764 C C . TYR A 1 217 ? -7.943 -1.778 20.116 1.00 94.25 217 TYR A C 1
ATOM 1766 O O . TYR A 1 217 ? -7.969 -0.652 20.609 1.00 94.25 217 TYR A O 1
ATOM 1774 N N . ASN A 1 218 ? -9.062 -2.417 19.761 1.00 94.19 218 ASN A N 1
ATOM 1775 C CA . ASN A 1 218 ? -10.389 -1.820 19.917 1.00 94.19 218 ASN A CA 1
ATOM 1776 C C . ASN A 1 218 ? -10.767 -1.584 21.388 1.00 94.19 218 ASN A C 1
ATOM 1778 O O . ASN A 1 218 ? -11.339 -0.545 21.697 1.00 94.19 218 ASN A O 1
ATOM 1782 N N . GLU A 1 219 ? -10.428 -2.498 22.299 1.00 96.69 219 GLU A N 1
ATOM 1783 C CA . GLU A 1 219 ? -10.661 -2.334 23.740 1.00 96.69 219 GLU A CA 1
ATOM 1784 C C . GLU A 1 219 ? -9.914 -1.117 24.297 1.00 96.69 219 GLU A C 1
ATOM 1786 O O . GLU A 1 219 ? -10.498 -0.319 25.030 1.00 96.69 219 GLU A O 1
ATOM 1791 N N . ALA A 1 220 ? -8.652 -0.923 23.900 1.00 94.94 220 ALA A N 1
ATOM 1792 C CA . ALA A 1 220 ? -7.885 0.258 24.280 1.00 94.94 220 ALA A CA 1
ATOM 1793 C C . ALA A 1 220 ? -8.529 1.547 23.746 1.00 94.94 220 ALA A C 1
ATOM 1795 O O . ALA A 1 220 ? -8.663 2.514 24.494 1.00 94.94 220 ALA A O 1
ATOM 1796 N N . MET A 1 221 ? -8.982 1.554 22.487 1.00 94.50 221 MET A N 1
ATOM 1797 C CA . MET A 1 221 ? -9.676 2.708 21.904 1.00 94.50 221 MET A CA 1
ATOM 1798 C C . MET A 1 221 ? -10.996 3.012 22.622 1.00 94.50 221 MET A C 1
ATOM 1800 O O . MET A 1 221 ? -11.254 4.168 22.937 1.00 94.50 221 MET A O 1
ATOM 1804 N N . MET A 1 222 ? -11.801 1.995 22.940 1.00 96.50 222 MET A N 1
ATOM 1805 C CA . MET A 1 222 ? -13.054 2.164 23.689 1.00 96.50 222 MET A CA 1
ATOM 1806 C C . MET A 1 222 ? -12.812 2.680 25.110 1.00 96.50 222 MET A C 1
ATOM 1808 O O . MET A 1 222 ? -13.561 3.522 25.595 1.00 96.50 222 MET A O 1
ATOM 1812 N N . MET A 1 223 ? -11.761 2.202 25.780 1.00 97.75 223 MET A N 1
ATOM 1813 C CA . MET A 1 223 ? -11.373 2.700 27.100 1.00 97.75 223 MET A CA 1
ATOM 1814 C C . MET A 1 223 ? -10.968 4.179 27.044 1.00 97.75 223 MET A C 1
ATOM 1816 O O . MET A 1 223 ? -11.358 4.951 27.918 1.00 97.75 223 MET A O 1
ATOM 1820 N N . LEU A 1 224 ? -10.198 4.579 26.026 1.00 96.50 224 LEU A N 1
ATOM 1821 C CA . LEU A 1 224 ? -9.794 5.974 25.834 1.00 96.50 224 LEU A CA 1
ATOM 1822 C C . LEU A 1 224 ? -10.990 6.876 25.508 1.00 96.50 224 LEU A C 1
ATOM 1824 O O . LEU A 1 224 ? -11.101 7.940 26.107 1.00 96.50 224 LEU A O 1
ATOM 1828 N N . ASP A 1 225 ? -11.898 6.434 24.635 1.00 95.69 225 ASP A N 1
ATOM 1829 C CA . ASP A 1 225 ? -13.138 7.153 24.302 1.00 95.69 225 ASP A CA 1
ATOM 1830 C C . ASP A 1 225 ? -14.030 7.336 25.542 1.00 95.69 225 ASP A C 1
ATOM 1832 O O . ASP A 1 225 ? -14.520 8.429 25.828 1.00 95.69 225 ASP A O 1
ATOM 1836 N N . TYR A 1 226 ? -14.161 6.289 26.364 1.00 97.38 226 TYR A N 1
ATOM 1837 C CA . TYR A 1 226 ? -14.880 6.366 27.636 1.00 97.38 226 TYR A CA 1
ATOM 1838 C C . TYR A 1 226 ? -14.235 7.371 28.607 1.00 97.38 226 TYR A C 1
ATOM 1840 O O . TYR A 1 226 ? -14.927 8.220 29.172 1.00 97.38 226 TYR A O 1
ATOM 1848 N N . ALA A 1 227 ? -12.911 7.319 28.777 1.00 98.00 227 ALA A N 1
ATOM 1849 C CA . ALA A 1 227 ? -12.185 8.246 29.646 1.00 98.00 227 ALA A CA 1
ATOM 1850 C C . ALA A 1 227 ? -12.264 9.701 29.144 1.00 98.00 227 ALA A C 1
ATOM 1852 O O . ALA A 1 227 ? -12.394 10.632 29.945 1.00 98.00 227 ALA A O 1
ATOM 1853 N N . GLU A 1 228 ? -12.223 9.913 27.824 1.00 95.50 228 GLU A N 1
ATOM 1854 C CA . GLU A 1 228 ? -12.461 11.222 27.215 1.00 95.50 228 GLU A CA 1
ATOM 1855 C C . GLU A 1 228 ? -13.873 11.715 27.539 1.00 95.50 228 GLU A C 1
ATOM 1857 O O . GLU A 1 228 ? -14.034 12.840 28.019 1.00 95.50 228 GLU A O 1
ATOM 1862 N N . ALA A 1 229 ? -14.893 10.872 27.365 1.00 94.00 229 ALA A N 1
ATOM 1863 C CA . ALA A 1 229 ? -16.270 11.220 27.689 1.00 94.00 229 ALA A CA 1
ATOM 1864 C C . ALA A 1 229 ? -16.435 11.608 29.170 1.00 94.00 229 ALA A C 1
ATOM 1866 O O . ALA A 1 229 ? -17.032 12.648 29.458 1.00 94.00 229 ALA A O 1
ATOM 1867 N N . GLU A 1 230 ? -15.859 10.852 30.111 1.00 96.25 230 GLU A N 1
ATOM 1868 C CA . GLU A 1 230 ? -15.878 11.194 31.544 1.00 96.25 230 GLU A CA 1
ATOM 1869 C C . GLU A 1 230 ? -15.208 12.544 31.839 1.00 96.25 230 GLU A C 1
ATOM 1871 O O . GLU A 1 230 ? -15.680 13.309 32.683 1.00 96.25 230 GLU A O 1
ATOM 1876 N N . ALA A 1 231 ? -14.134 12.878 31.121 1.00 94.00 231 ALA A N 1
ATOM 1877 C CA . ALA A 1 231 ? -13.433 14.147 31.284 1.00 94.00 231 ALA A CA 1
ATOM 1878 C C . ALA A 1 231 ? -14.159 15.336 30.625 1.00 94.00 231 ALA A C 1
ATOM 1880 O O . ALA A 1 231 ? -14.022 16.480 31.083 1.00 94.00 231 ALA A O 1
ATOM 1881 N N . VAL A 1 232 ? -14.890 15.092 29.534 1.00 93.12 232 VAL A N 1
ATOM 1882 C CA . VAL A 1 232 ? -15.560 16.117 28.723 1.00 93.12 232 VAL A CA 1
ATOM 1883 C C . VAL A 1 232 ? -16.955 16.429 29.248 1.00 93.12 232 VAL A C 1
ATOM 1885 O O . VAL A 1 232 ? -17.276 17.606 29.418 1.00 93.12 232 VAL A O 1
ATOM 1888 N N . LEU A 1 233 ? -17.778 15.417 29.541 1.00 93.38 233 LEU A N 1
ATOM 1889 C CA . LEU A 1 233 ? -19.193 15.589 29.896 1.00 93.38 233 LEU A CA 1
ATOM 1890 C C . LEU A 1 233 ? -19.428 16.606 31.034 1.00 93.38 233 LEU A C 1
ATOM 1892 O O . LEU A 1 233 ? -20.280 17.478 30.855 1.00 93.38 233 LEU A O 1
ATOM 1896 N N . PRO A 1 234 ? -18.658 16.622 32.145 1.00 93.88 234 PRO A N 1
ATOM 1897 C CA . PRO A 1 234 ? -18.834 17.618 33.210 1.00 93.88 234 PRO A CA 1
ATOM 1898 C C . PRO A 1 234 ? -18.512 19.063 32.790 1.00 93.88 234 PRO A C 1
ATOM 1900 O O . PRO A 1 234 ? -18.945 20.019 33.439 1.00 93.88 234 PRO A O 1
ATOM 1903 N N . LYS A 1 235 ? -17.722 19.243 31.724 1.00 90.50 235 LYS A N 1
ATOM 1904 C CA . LYS A 1 235 ? -17.327 20.556 31.187 1.00 90.50 235 LYS A CA 1
ATOM 1905 C C . LYS A 1 235 ? -18.348 21.106 30.194 1.00 90.50 235 LYS A C 1
ATOM 1907 O O . LYS A 1 235 ? -18.303 22.297 29.878 1.00 90.50 235 LYS A O 1
ATOM 1912 N N . VAL A 1 236 ? -19.263 20.273 29.703 1.00 90.62 236 VAL A N 1
ATOM 1913 C CA . VAL A 1 236 ? -20.309 20.694 28.773 1.00 90.62 236 VAL A CA 1
ATOM 1914 C C . VAL A 1 236 ? -21.377 21.473 29.535 1.00 90.62 236 VAL A C 1
ATOM 1916 O O . VAL A 1 236 ? -22.131 20.922 30.331 1.00 90.62 236 VAL A O 1
ATOM 1919 N N . LYS A 1 237 ? -21.449 22.783 29.286 1.00 85.38 237 LYS A N 1
ATOM 1920 C CA . LYS A 1 237 ? -22.481 23.671 29.832 1.00 85.38 237 LYS A CA 1
ATOM 1921 C C . LYS A 1 237 ? -23.157 24.408 28.680 1.00 85.38 237 LYS A C 1
ATOM 1923 O O . LYS A 1 237 ? -22.546 25.281 28.071 1.00 85.38 237 LYS A O 1
ATOM 1928 N N . GLY A 1 238 ? -24.411 24.066 28.390 1.00 86.06 238 GLY A N 1
ATOM 1929 C CA . GLY A 1 238 ? -25.153 24.653 27.272 1.00 86.06 238 GLY A CA 1
ATOM 1930 C C . GLY A 1 238 ? -24.720 24.075 25.923 1.00 86.06 238 GLY A C 1
ATOM 1931 O O . GLY A 1 238 ? -24.847 22.873 25.710 1.00 86.06 238 GLY A O 1
ATOM 1932 N N . ASP A 1 239 ? -24.241 24.927 25.012 1.00 87.19 239 ASP A N 1
ATOM 1933 C CA . ASP A 1 239 ? -23.830 24.516 23.664 1.00 87.19 239 ASP A CA 1
ATOM 1934 C C . ASP A 1 239 ? -22.642 23.536 23.699 1.00 87.19 239 ASP A C 1
ATOM 1936 O O . ASP A 1 239 ? -21.563 23.839 24.214 1.00 87.19 239 ASP A O 1
ATOM 1940 N N . ASN A 1 240 ? -22.843 22.353 23.119 1.00 88.69 240 ASN A N 1
ATOM 1941 C CA . ASN A 1 240 ? -21.869 21.271 23.059 1.00 88.69 240 ASN A CA 1
ATOM 1942 C C . ASN A 1 240 ? -21.171 21.155 21.691 1.00 88.69 240 ASN A C 1
ATOM 1944 O O . ASN A 1 240 ? -20.344 20.262 21.506 1.00 88.69 240 ASN A O 1
ATOM 1948 N N . SER A 1 241 ? -21.450 22.067 20.753 1.00 89.50 241 SER A N 1
ATOM 1949 C CA . SER A 1 241 ? -20.949 22.040 19.371 1.00 89.50 241 SER A CA 1
ATOM 1950 C C . SER A 1 241 ? -19.421 22.098 19.244 1.00 89.50 241 SER A C 1
ATOM 1952 O O . SER A 1 241 ? -18.870 21.718 18.202 1.00 89.50 241 SER A O 1
ATOM 1954 N N . LYS A 1 242 ? -18.738 22.570 20.296 1.00 87.50 242 LYS A N 1
ATOM 1955 C CA . LYS A 1 242 ? -17.272 22.569 20.431 1.00 87.50 242 LYS A CA 1
ATOM 1956 C C . LYS A 1 242 ? -16.689 21.179 20.688 1.00 87.50 242 LYS A C 1
ATOM 1958 O O . LYS A 1 242 ? -15.540 20.955 20.334 1.00 87.50 242 LYS A O 1
ATOM 1963 N N . TRP A 1 243 ? -17.463 20.288 21.303 1.00 89.69 243 TRP A N 1
ATOM 1964 C CA . TRP A 1 243 ? -17.020 18.960 21.731 1.00 89.69 243 TRP A CA 1
ATOM 1965 C C . TRP A 1 243 ? -17.553 17.862 20.818 1.00 89.69 243 TRP A C 1
ATOM 1967 O O . TRP A 1 243 ? -16.814 16.965 20.439 1.00 89.69 243 TRP A O 1
ATOM 1977 N N . PHE A 1 244 ? -18.823 17.954 20.424 1.00 91.31 244 PHE A N 1
ATOM 1978 C CA . PHE A 1 244 ? -19.499 16.884 19.701 1.00 91.31 244 PHE A CA 1
ATOM 1979 C C . PHE A 1 244 ? -20.030 17.356 18.353 1.00 91.31 244 PHE A C 1
ATOM 1981 O O . PHE A 1 244 ? -20.524 18.476 18.197 1.00 91.31 244 PHE A O 1
ATOM 1988 N N . LYS A 1 245 ? -19.961 16.458 17.369 1.00 93.94 245 LYS A N 1
ATOM 1989 C CA . LYS A 1 245 ? -20.625 16.591 16.072 1.00 93.94 245 LYS A CA 1
ATOM 1990 C C . LYS A 1 245 ? -21.634 15.462 15.927 1.00 93.94 245 LYS A C 1
ATOM 1992 O O . LYS A 1 245 ? -21.374 14.336 16.339 1.00 93.94 245 LYS A O 1
ATOM 1997 N N . LYS A 1 246 ? -22.785 15.762 15.328 1.00 91.88 246 LYS A N 1
ATOM 1998 C CA . LYS A 1 246 ? -23.773 14.745 14.970 1.00 91.88 246 LYS A CA 1
ATOM 1999 C C . LYS A 1 246 ? -23.462 14.231 13.569 1.00 91.88 246 LYS A C 1
ATOM 2001 O O . LYS A 1 246 ? -23.379 15.024 12.635 1.00 91.88 246 LYS A O 1
ATOM 2006 N N . ILE A 1 247 ? -23.319 12.919 13.437 1.00 92.94 247 ILE A N 1
ATOM 2007 C CA . ILE A 1 247 ? -23.216 12.242 12.145 1.00 92.94 247 ILE A CA 1
ATOM 2008 C C . ILE A 1 247 ? -24.580 11.615 11.858 1.00 92.94 247 ILE A C 1
ATOM 2010 O O . ILE A 1 247 ? -25.051 10.783 12.629 1.00 92.94 247 ILE A O 1
ATOM 2014 N N . ASP A 1 248 ? -25.211 12.022 10.759 1.00 92.00 248 ASP A N 1
ATOM 2015 C CA . ASP A 1 248 ? -26.450 11.433 10.247 1.00 92.00 248 ASP A CA 1
ATOM 2016 C C . ASP A 1 248 ? -26.212 10.859 8.849 1.00 92.00 248 ASP A C 1
ATOM 2018 O O . ASP A 1 248 ? -25.361 11.332 8.092 1.00 92.00 248 ASP A O 1
ATOM 2022 N N . ARG A 1 249 ? -26.992 9.837 8.487 1.00 88.69 249 ARG A N 1
ATOM 2023 C CA . ARG A 1 249 ? -26.994 9.305 7.121 1.00 88.69 249 ARG A CA 1
ATOM 2024 C C . ARG A 1 249 ? -27.847 10.184 6.209 1.00 88.69 249 ARG A C 1
ATOM 2026 O O . ARG A 1 249 ? -28.971 10.539 6.556 1.00 88.69 249 ARG A O 1
ATOM 2033 N N . GLU A 1 250 ? -27.362 10.424 5.001 1.00 86.69 250 GLU A N 1
ATOM 2034 C CA . GLU A 1 250 ? -28.110 11.081 3.932 1.00 86.69 250 GLU A CA 1
ATOM 2035 C C . GLU A 1 250 ? -28.181 10.144 2.721 1.00 86.69 250 GLU A C 1
ATOM 2037 O O . GLU A 1 250 ? -27.174 9.567 2.307 1.00 86.69 250 GLU A O 1
ATOM 2042 N N . THR A 1 251 ? -29.374 9.962 2.149 1.00 83.75 251 THR A N 1
ATOM 2043 C CA . THR A 1 251 ? -29.519 9.159 0.926 1.00 83.75 251 THR A CA 1
ATOM 2044 C C . THR A 1 251 ? -29.207 10.035 -0.278 1.00 83.75 251 THR A C 1
ATOM 2046 O O . THR A 1 251 ? -29.965 10.952 -0.584 1.00 83.75 251 THR A O 1
ATOM 2049 N N . ARG A 1 252 ? -28.107 9.738 -0.974 1.00 76.12 252 ARG A N 1
ATOM 2050 C CA . ARG A 1 252 ? -27.686 10.450 -2.187 1.00 76.12 252 ARG A CA 1
ATOM 2051 C C . ARG A 1 252 ? -28.001 9.637 -3.434 1.00 76.12 252 ARG A C 1
ATOM 2053 O O . ARG A 1 252 ? -27.842 8.415 -3.441 1.00 76.12 252 ARG A O 1
ATOM 2060 N N . ARG A 1 253 ? -28.441 10.302 -4.503 1.00 76.25 253 ARG A N 1
ATOM 2061 C CA . ARG A 1 253 ? -28.646 9.659 -5.808 1.00 76.25 253 ARG A CA 1
ATOM 2062 C C . ARG A 1 253 ? -27.309 9.599 -6.555 1.00 76.25 253 ARG A C 1
ATOM 2064 O O . ARG A 1 253 ? -26.427 10.409 -6.287 1.00 76.25 253 ARG A O 1
ATOM 2071 N N . PRO A 1 254 ? -27.130 8.684 -7.525 1.00 67.31 254 PRO A N 1
ATOM 2072 C CA . PRO A 1 254 ? -25.875 8.575 -8.276 1.00 67.31 254 PRO A CA 1
ATOM 2073 C C . PRO A 1 254 ? -25.406 9.889 -8.927 1.00 67.31 254 PRO A C 1
ATOM 2075 O O . PRO A 1 254 ? -24.207 10.123 -9.021 1.00 67.31 254 PRO A O 1
ATOM 2078 N N . MET A 1 255 ? -26.340 10.769 -9.313 1.00 65.00 255 MET A N 1
ATOM 2079 C CA . MET A 1 255 ? -26.044 12.090 -9.892 1.00 65.00 255 MET A CA 1
ATOM 2080 C C . MET A 1 255 ? -25.407 13.077 -8.898 1.00 65.00 255 MET A C 1
ATOM 2082 O O . MET A 1 255 ? -24.842 14.081 -9.319 1.00 65.00 255 MET A O 1
ATOM 2086 N N . ASP A 1 256 ? -25.470 12.794 -7.596 1.00 63.31 256 ASP A N 1
ATOM 2087 C CA . ASP A 1 256 ? -24.958 13.664 -6.535 1.00 63.31 256 ASP A CA 1
ATOM 2088 C C . ASP A 1 256 ? -23.486 13.355 -6.176 1.00 63.31 256 ASP A C 1
ATOM 2090 O O . ASP A 1 256 ? -22.921 14.020 -5.314 1.00 63.31 256 ASP A O 1
ATOM 2094 N N . ARG A 1 257 ? -22.850 12.350 -6.809 1.00 54.72 257 ARG A N 1
ATOM 2095 C CA . ARG A 1 257 ? -21.466 11.917 -6.501 1.00 54.72 257 ARG A CA 1
ATOM 2096 C C . ARG A 1 257 ? -20.360 12.843 -7.039 1.00 54.72 257 ARG A C 1
ATOM 2098 O O . ARG A 1 257 ? -19.235 12.729 -6.576 1.00 54.72 257 ARG A O 1
ATOM 2105 N N . ASN A 1 258 ? -20.673 13.746 -7.976 1.00 41.22 258 ASN A N 1
ATOM 2106 C CA . ASN A 1 258 ? -19.706 14.638 -8.646 1.00 41.22 258 ASN A CA 1
ATOM 2107 C C . ASN A 1 258 ? -19.870 16.126 -8.266 1.00 41.22 258 ASN A C 1
ATOM 2109 O O . ASN A 1 258 ? -19.570 16.999 -9.082 1.00 41.22 258 ASN A O 1
ATOM 2113 N N . LYS A 1 259 ? -20.396 16.427 -7.074 1.00 37.91 259 LYS A N 1
ATOM 2114 C CA . LYS A 1 259 ? -20.432 17.792 -6.530 1.00 37.91 259 LYS A CA 1
ATOM 2115 C C . LYS A 1 259 ? -19.458 17.943 -5.377 1.00 37.91 259 LYS A C 1
ATOM 2117 O O . LYS A 1 259 ? -19.442 17.030 -4.524 1.00 37.91 259 LYS A O 1
#

pLDDT: mean 89.88, std 9.22, range [37.91, 98.19]

Foldseek 3Di:
DDCQQVVQPDPVSVVVCVVLVVLLVQLLVLLLLLCLQQWDPLQSVVSVDPPADPPAAEEWAQAGPNRRDDQCQADPVRHGHCCSNPPCNVVVNHDAADPVDQKAFPDDPARHNNTHIYGRNHGCSDQVVSQSSQLRVQVNCQCRIPVNNDHDDPPDDSSVCRQLNRGADDPPDPPPSQPGPYEHRGAQADPPVPDPHDNDNVVQPHSVSVVVRSVVNVVVVVVVVVVVCVVVVVVDDPDCVVPDDDDDDDDDDPVRPPD

Radius of gyration: 21.73 Å; chains: 1; bounding box: 58×47×61 Å

InterPro domains:
  IPR011505 Peptidase M26, C-terminal domain [PF07580] (2-253)
  IPR053094 Zinc metalloprotease ZmpB [PTHR48193] (8-258)

Secondary structure (DSSP, 8-state):
--TGGGT--SHHHHHHHHHHHHHHHHHHHHHHHHHHHHS-HHHHHHHHS-SS-SSPPEE---EETTEE--TT-B-TTS-B-HHIIIIITTTT---PPPTT-SEEEE--SS--TT-EEEESSS-TTSHHHHHHHHHHHHHHHIIIIITTTPPPPTT--THHHIIIIISPP-TT--SS-BTBS---SS-----SS--SS-S-GGG--SHHHHHHHHHHHHHHHHHHHHHHHHHHGGG--S--TTT----------GGGTT-

Organism: Streptococcus pneumoniae (NCBI:txid1313)